Protein AF-A0A7D9JQM8-F1 (afdb_monomer)

Foldseek 3Di:
DDDPPPPPPDPFFDQPDWDQWDWDQAPVRDIDIDGAQWKFWFDPPPDPDTWIWHFHIKTWGDDDVPDIFIKTWGWTKDFDDDPNDGDADPQQRFTKIAIDDDPGTDIDGPNRGHDTWDWAADPVDRPDGRTTGIGDPPDCSSVDPRQDQDDDDQQWWFWFQDPPRDIWIWGFHDADPVQQKTKTFTWDDDPDPQFTATDPDIDIDHSVGTRATWDWDDDVPHTRIGTD

Nearest PDB structures (foldseek):
  4dow-assembly2_B  TM=7.011E-01  e=4.250E-02  Mus musculus
  4dow-assembly1_A  TM=6.833E-01  e=3.852E-02  Mus musculus
  7ubu-assembly1_A  TM=6.391E-01  e=3.852E-02  Zea mays
  4zn3-assembly1_A  TM=5.062E-01  e=1.839E-02  Methanocaldococcus jannaschii DSM 2661
  3p8b-assembly1_B  TM=4.866E-01  e=1.864E-01  Pyrococcus furiosus

Solvent-accessible surface area (backbone atoms only — not comparable to full-atom values): 13432 Å² total; per-residue (Å²): 137,82,82,78,80,81,77,75,84,67,85,76,62,60,78,69,46,76,52,80,60,51,75,47,68,30,83,84,72,46,82,42,79,46,41,65,73,41,32,27,35,32,43,78,84,53,96,83,54,76,41,36,37,36,27,66,46,33,39,37,37,40,74,56,94,88,38,75,46,54,31,32,30,25,50,42,42,39,76,35,69,55,96,90,38,77,38,56,38,90,88,78,67,42,59,28,25,24,76,53,86,62,100,59,73,57,73,39,58,50,86,34,47,42,47,75,39,46,79,42,60,37,84,94,36,69,91,72,49,75,37,27,37,75,49,49,87,89,43,73,80,74,72,56,83,79,82,74,83,62,80,80,53,78,66,38,30,34,33,31,59,47,79,94,79,38,80,42,42,26,37,28,74,39,71,40,76,92,79,42,33,32,34,27,34,34,46,43,77,47,99,50,87,72,30,27,38,78,52,91,59,69,49,80,41,50,44,90,37,45,74,42,55,31,48,71,42,83,49,98,91,34,26,38,70,43,82,110

Secondary structure (DSSP, 8-state):
-----------PPPEEEEESEEEEE-TTS-EEEEETT-EEEEE-SSTT-EEEEEEEEEEEEEEETTEEEEEEEEEEEEE-EETTEE-B-TTT-PBEEEE---SS---EEGGGEEEEEEEEE-GGGSSS-S-EEEE-TT-GGG-PPP-PPP-PPTT-EEEEE-GGG-EEEEEEEEEETTTTEEEEEEEEE-SSTTEEEEEEEEEEEEGGGEEEEEEEEEETTEEEEEE-

Structure (mmCIF, N/CA/C/O backbone):
data_AF-A0A7D9JQM8-F1
#
_entry.id   AF-A0A7D9JQM8-F1
#
loop_
_atom_site.group_PDB
_atom_site.id
_atom_site.type_symbol
_atom_site.label_atom_id
_atom_site.label_alt_id
_atom_site.label_comp_id
_atom_site.label_asym_id
_atom_site.label_entity_id
_atom_site.label_seq_id
_atom_site.pdbx_PDB_ins_code
_atom_site.Cartn_x
_atom_site.Cartn_y
_atom_site.Cartn_z
_atom_site.occupancy
_atom_site.B_iso_or_equiv
_atom_site.auth_seq_id
_atom_site.auth_comp_id
_atom_site.auth_asym_id
_atom_site.auth_atom_id
_atom_site.pdbx_PDB_model_num
ATOM 1 N N . MET A 1 1 ? 50.789 -23.394 -22.860 1.00 37.62 1 MET A N 1
ATOM 2 C CA . MET A 1 1 ? 50.001 -22.783 -23.949 1.00 37.62 1 MET A CA 1
ATOM 3 C C . MET A 1 1 ? 48.858 -22.031 -23.303 1.00 37.62 1 MET A C 1
ATOM 5 O O . MET A 1 1 ? 47.963 -22.663 -22.765 1.00 37.62 1 MET A O 1
ATOM 9 N N . VAL A 1 2 ? 48.971 -20.707 -23.240 1.00 37.06 2 VAL A N 1
ATOM 10 C CA . VAL A 1 2 ? 47.931 -19.819 -22.712 1.00 37.06 2 VAL A CA 1
ATOM 11 C C . VAL A 1 2 ? 47.042 -19.483 -23.902 1.00 37.06 2 VAL A C 1
ATOM 13 O O . VAL A 1 2 ? 47.523 -18.896 -24.865 1.00 37.06 2 VAL A O 1
ATOM 16 N N . SER A 1 3 ? 45.795 -19.949 -23.898 1.00 39.81 3 SER A N 1
ATOM 17 C CA . SER A 1 3 ? 44.822 -19.582 -24.9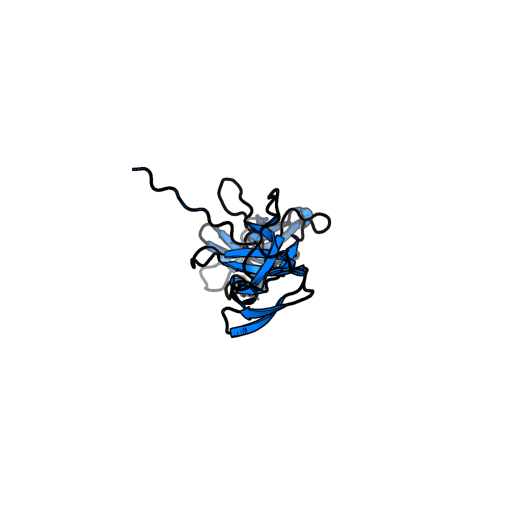23 1.00 39.81 3 SER A CA 1
ATOM 18 C C . SER A 1 3 ? 44.445 -18.118 -24.719 1.00 39.81 3 SER A C 1
ATOM 20 O O . SER A 1 3 ? 43.799 -17.780 -23.726 1.00 39.81 3 SER A O 1
ATOM 22 N N . GLU A 1 4 ? 44.882 -17.255 -25.630 1.00 40.84 4 GLU A N 1
ATOM 23 C CA . GLU A 1 4 ? 44.434 -15.869 -25.696 1.00 40.84 4 GLU A C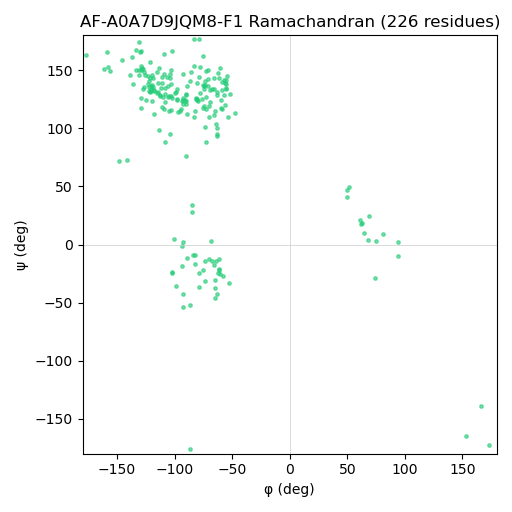A 1
ATOM 24 C C . GLU A 1 4 ? 42.912 -15.853 -25.887 1.00 40.84 4 GLU A C 1
ATOM 26 O O . GLU A 1 4 ? 42.385 -16.348 -26.884 1.00 40.84 4 GLU A O 1
ATOM 31 N N . LEU A 1 5 ? 42.194 -15.309 -24.902 1.00 41.47 5 LEU A N 1
ATOM 32 C CA . LEU A 1 5 ? 40.800 -14.916 -25.066 1.00 41.47 5 LEU A CA 1
ATOM 33 C C . LEU A 1 5 ? 40.775 -13.814 -26.127 1.00 41.47 5 LEU A C 1
ATOM 35 O O . LEU A 1 5 ? 41.095 -12.661 -25.840 1.00 41.47 5 LEU A O 1
ATOM 39 N N . GLN A 1 6 ? 40.424 -14.175 -27.361 1.00 37.72 6 GLN A N 1
ATOM 40 C CA . GLN A 1 6 ? 40.114 -13.207 -28.405 1.00 37.72 6 GLN A CA 1
ATOM 41 C C . GLN A 1 6 ? 38.882 -12.409 -27.966 1.00 37.72 6 GLN A C 1
ATOM 43 O O . GLN A 1 6 ? 37.742 -12.834 -28.142 1.00 37.72 6 GLN A O 1
ATOM 48 N N . CYS A 1 7 ? 39.116 -11.247 -27.358 1.00 42.84 7 CYS A N 1
ATOM 49 C CA . CYS A 1 7 ? 38.092 -10.238 -27.146 1.00 42.84 7 CYS A CA 1
ATOM 50 C C . CYS A 1 7 ? 37.805 -9.591 -28.505 1.00 42.84 7 CYS A C 1
ATOM 52 O O . CYS A 1 7 ? 38.448 -8.619 -28.900 1.00 42.84 7 CYS A O 1
ATOM 54 N N . THR A 1 8 ? 36.881 -10.170 -29.272 1.00 40.00 8 THR A N 1
ATOM 55 C CA . THR A 1 8 ? 36.288 -9.475 -30.414 1.00 40.00 8 THR A CA 1
ATOM 56 C C . THR A 1 8 ? 35.520 -8.279 -29.872 1.00 40.00 8 THR A C 1
ATOM 58 O O . THR A 1 8 ? 34.440 -8.444 -29.304 1.00 40.00 8 THR A O 1
ATOM 61 N N . VAL A 1 9 ? 36.094 -7.084 -30.025 1.00 48.88 9 VAL A N 1
ATOM 62 C CA . VAL A 1 9 ? 35.398 -5.813 -29.809 1.00 48.88 9 VAL A CA 1
ATOM 63 C C . VAL A 1 9 ? 34.275 -5.753 -30.838 1.00 48.88 9 VAL A C 1
ATOM 65 O O . VAL A 1 9 ? 34.482 -5.402 -31.995 1.00 48.88 9 VAL A O 1
ATOM 68 N N . GLN A 1 10 ? 33.096 -6.208 -30.432 1.00 51.91 10 GLN A N 1
ATOM 69 C CA . GLN A 1 10 ? 31.881 -6.060 -31.208 1.00 51.91 10 GLN A CA 1
ATOM 70 C C . GLN A 1 10 ? 31.449 -4.601 -31.046 1.00 51.91 10 GLN A C 1
ATOM 72 O O . GLN A 1 10 ? 31.356 -4.133 -29.911 1.00 51.91 10 GLN A O 1
ATOM 77 N N . GLU A 1 11 ? 31.256 -3.878 -32.155 1.00 51.19 11 GLU A N 1
ATOM 78 C CA . GLU A 1 11 ? 30.757 -2.499 -32.134 1.00 51.19 11 GLU A CA 1
ATOM 79 C C . GLU A 1 11 ? 29.530 -2.433 -31.219 1.00 51.19 11 GLU A C 1
ATOM 81 O O . GLU A 1 11 ? 28.505 -3.070 -31.478 1.00 51.19 11 GLU A O 1
ATOM 86 N N . VAL A 1 12 ? 29.675 -1.729 -30.097 1.00 53.44 12 VAL A N 1
ATOM 87 C CA . VAL A 1 12 ? 28.560 -1.442 -29.200 1.00 53.44 12 VAL A CA 1
ATOM 88 C C . VAL A 1 12 ? 27.724 -0.403 -29.941 1.00 53.44 12 VAL A C 1
ATOM 90 O O . VAL A 1 12 ? 28.253 0.673 -30.218 1.00 53.44 12 VAL A O 1
ATOM 93 N N . PRO A 1 13 ? 26.469 -0.701 -30.319 1.00 54.88 13 PRO A N 1
ATOM 94 C CA . PRO A 1 13 ? 25.635 0.293 -30.971 1.00 54.88 13 PRO A CA 1
ATOM 95 C C . PRO A 1 13 ? 25.480 1.492 -30.043 1.00 54.88 13 PRO A C 1
ATOM 97 O O . PRO A 1 13 ? 25.271 1.320 -28.837 1.00 54.88 13 PRO A O 1
ATOM 100 N N . ASP A 1 14 ? 25.529 2.691 -30.613 1.00 57.66 14 ASP A N 1
ATOM 101 C CA . ASP A 1 14 ? 25.122 3.893 -29.902 1.00 57.66 14 ASP A CA 1
ATOM 102 C C . ASP A 1 14 ? 23.696 3.710 -29.360 1.00 57.66 14 ASP A C 1
ATOM 104 O O . ASP A 1 14 ? 22.841 3.065 -29.980 1.00 57.66 14 ASP A O 1
ATOM 108 N N . ILE A 1 15 ? 23.430 4.283 -28.183 1.00 62.12 15 ILE A N 1
ATOM 109 C CA . ILE A 1 15 ? 22.061 4.438 -27.686 1.00 62.12 15 ILE A CA 1
ATOM 110 C C . ILE A 1 15 ? 21.273 5.152 -28.785 1.00 62.12 15 ILE A C 1
ATOM 112 O O . ILE A 1 15 ? 21.505 6.331 -29.045 1.00 62.12 15 ILE A O 1
ATOM 116 N N . LEU A 1 16 ? 20.351 4.437 -29.439 1.00 65.25 16 LEU A N 1
ATOM 117 C CA . LEU A 1 16 ? 19.666 4.966 -30.616 1.00 65.25 16 LEU A CA 1
ATOM 118 C C . LEU A 1 16 ? 18.812 6.173 -30.250 1.00 65.25 16 LEU A C 1
ATOM 120 O O . LEU A 1 16 ? 18.786 7.153 -30.988 1.00 65.25 16 LEU A O 1
ATOM 124 N N . HIS A 1 17 ? 18.047 6.055 -29.160 1.00 80.44 17 HIS A N 1
ATOM 125 C CA . HIS A 1 17 ? 17.183 7.108 -28.635 1.00 80.44 17 HIS A CA 1
ATOM 126 C C . HIS A 1 17 ? 16.490 6.681 -27.336 1.00 80.44 17 HIS A C 1
ATOM 128 O O . HIS A 1 17 ? 16.343 5.495 -27.025 1.00 80.44 17 HIS A O 1
ATOM 134 N N . THR A 1 18 ? 15.980 7.678 -26.614 1.00 85.88 18 THR A N 1
ATOM 135 C CA . THR A 1 18 ? 14.956 7.485 -25.587 1.00 85.88 18 THR A CA 1
ATOM 136 C C . THR A 1 18 ? 13.562 7.581 -26.209 1.00 85.88 18 THR A C 1
ATOM 138 O O . THR A 1 18 ? 13.287 8.457 -27.032 1.00 85.88 18 THR A O 1
ATOM 141 N N . VAL A 1 19 ? 12.659 6.675 -25.829 1.00 89.00 19 VAL A N 1
ATOM 142 C CA . VAL A 1 19 ? 11.255 6.692 -26.276 1.00 89.00 19 VAL A CA 1
ATOM 143 C C . VAL A 1 19 ? 10.338 7.230 -25.183 1.00 89.00 19 VAL A C 1
ATOM 145 O O . VAL A 1 19 ? 10.589 7.068 -23.991 1.00 89.00 19 VAL A O 1
ATOM 148 N N . ARG A 1 20 ? 9.230 7.865 -25.585 1.00 89.81 20 ARG A N 1
ATOM 149 C CA . ARG A 1 20 ? 8.234 8.414 -24.642 1.00 89.81 20 ARG A CA 1
ATOM 150 C C . ARG A 1 20 ? 7.389 7.335 -23.968 1.00 89.81 20 ARG A C 1
ATOM 152 O O . ARG A 1 20 ? 6.911 7.536 -22.854 1.00 89.81 20 ARG A O 1
ATOM 159 N N . SER A 1 21 ? 7.149 6.234 -24.671 1.00 92.88 21 SER A N 1
ATOM 160 C CA . SER A 1 21 ? 6.339 5.128 -24.176 1.00 92.88 21 SER A CA 1
ATOM 161 C C . SER A 1 21 ? 6.661 3.835 -24.903 1.00 92.88 21 SER A C 1
ATOM 163 O O . SER A 1 21 ? 6.994 3.868 -26.086 1.00 92.88 21 SER A O 1
ATOM 165 N N . ALA A 1 22 ? 6.454 2.716 -24.223 1.00 93.00 22 ALA A N 1
ATOM 166 C CA . ALA A 1 22 ? 6.488 1.378 -24.798 1.00 93.00 22 ALA A CA 1
ATOM 167 C C . ALA A 1 22 ? 5.220 0.608 -24.409 1.00 93.00 22 ALA A C 1
ATOM 169 O O . ALA A 1 22 ? 4.465 1.034 -23.534 1.00 93.00 22 ALA A O 1
ATOM 170 N N . VAL A 1 23 ? 4.976 -0.516 -25.072 1.00 92.88 23 VAL A N 1
ATOM 171 C CA . VAL A 1 23 ? 3.881 -1.430 -24.740 1.00 92.88 23 VAL A CA 1
ATOM 172 C C . VAL A 1 23 ? 4.488 -2.783 -24.413 1.00 92.88 23 VAL A C 1
ATOM 174 O O . VAL A 1 23 ? 5.339 -3.269 -25.156 1.00 92.88 23 VAL A O 1
ATOM 177 N N . VAL A 1 24 ? 4.053 -3.373 -23.305 1.00 91.75 24 VAL A N 1
ATOM 178 C CA . VAL A 1 24 ? 4.451 -4.717 -22.882 1.00 91.75 24 VAL A CA 1
ATOM 179 C C . VAL A 1 24 ? 3.224 -5.558 -22.586 1.00 91.75 24 VAL A C 1
ATOM 181 O O . VAL A 1 24 ? 2.181 -5.034 -22.196 1.00 91.75 24 VAL A O 1
ATOM 184 N N . ILE A 1 25 ? 3.361 -6.867 -22.766 1.00 90.38 25 ILE A N 1
ATOM 185 C CA . ILE A 1 25 ? 2.395 -7.839 -22.265 1.00 90.38 25 ILE A CA 1
ATOM 186 C C . ILE A 1 25 ? 2.911 -8.286 -20.905 1.00 90.38 25 ILE A C 1
ATOM 188 O O . ILE A 1 25 ? 4.058 -8.711 -20.781 1.00 90.38 25 ILE A O 1
ATOM 192 N N . ASN A 1 26 ? 2.081 -8.120 -19.886 1.00 87.75 26 ASN A N 1
ATOM 193 C CA . ASN A 1 26 ? 2.438 -8.429 -18.514 1.00 87.75 26 ASN A CA 1
ATOM 194 C C . ASN A 1 26 ? 2.359 -9.948 -18.251 1.00 87.75 26 ASN A C 1
ATOM 196 O O . ASN A 1 26 ? 1.918 -10.729 -19.097 1.00 87.75 26 ASN A O 1
ATOM 200 N N . GLN A 1 27 ? 2.733 -10.376 -17.047 1.00 85.25 27 GLN A N 1
ATOM 201 C CA . GLN A 1 27 ? 2.690 -11.795 -16.654 1.00 85.25 27 GLN A CA 1
ATOM 202 C C . GLN A 1 27 ? 1.282 -12.423 -16.622 1.00 85.25 27 GLN A C 1
ATOM 204 O O . GLN A 1 27 ? 1.155 -13.642 -16.545 1.00 85.25 27 GLN A O 1
ATOM 209 N N . PHE A 1 28 ? 0.230 -11.604 -16.666 1.00 86.25 28 PHE A N 1
ATOM 210 C CA . PHE A 1 28 ? -1.174 -12.015 -16.694 1.00 86.25 28 PHE A CA 1
ATOM 211 C C . PHE A 1 28 ? -1.780 -11.956 -18.110 1.00 86.25 28 PHE A C 1
ATOM 213 O O . PHE A 1 28 ? -2.972 -12.198 -18.275 1.00 86.25 28 PHE A O 1
ATOM 220 N N . GLY A 1 29 ? -0.980 -11.647 -19.139 1.00 87.25 29 GLY A N 1
ATOM 221 C CA . GLY A 1 29 ? -1.445 -11.517 -20.524 1.00 87.25 29 GLY A CA 1
ATOM 222 C C . GLY A 1 29 ? -2.105 -10.173 -20.854 1.00 87.25 29 GLY A C 1
ATOM 223 O O . GLY A 1 29 ? -2.660 -10.012 -21.939 1.00 87.25 29 GLY A O 1
ATOM 224 N N . GLU A 1 30 ? -2.044 -9.195 -19.952 1.00 88.62 30 GLU A N 1
ATOM 225 C CA . GLU A 1 30 ? -2.623 -7.867 -20.147 1.00 88.62 30 GLU A CA 1
ATOM 226 C C . GLU A 1 30 ? -1.644 -6.941 -20.872 1.00 88.62 30 GLU A C 1
ATOM 228 O O . GLU A 1 30 ? -0.442 -6.920 -20.594 1.00 88.62 30 GLU A O 1
ATOM 233 N N . ILE A 1 31 ? -2.174 -6.125 -21.781 1.00 92.12 31 ILE A N 1
ATOM 234 C CA . ILE A 1 31 ? -1.399 -5.120 -22.507 1.00 92.12 31 ILE A CA 1
ATOM 235 C C . ILE A 1 31 ? -1.265 -3.875 -21.627 1.00 92.12 31 ILE A C 1
ATOM 237 O O . ILE A 1 31 ? -2.251 -3.190 -21.354 1.00 92.12 31 ILE A O 1
ATOM 241 N N . ILE A 1 32 ? -0.038 -3.548 -21.221 1.00 92.31 32 ILE A N 1
ATOM 242 C CA . ILE A 1 32 ? 0.265 -2.377 -20.397 1.00 92.31 32 ILE A CA 1
ATOM 243 C C . ILE A 1 32 ? 1.117 -1.387 -21.185 1.00 92.31 32 ILE A C 1
ATOM 245 O O . ILE A 1 32 ? 2.150 -1.728 -21.763 1.00 92.31 32 ILE A O 1
ATOM 249 N N . LYS A 1 33 ? 0.701 -0.119 -21.160 1.00 94.50 33 LYS A N 1
ATOM 250 C CA . LYS A 1 33 ? 1.521 1.001 -21.620 1.00 94.50 33 LYS A CA 1
ATOM 251 C C . LYS A 1 33 ? 2.504 1.403 -20.517 1.00 94.50 33 LYS A C 1
ATOM 253 O O . LYS A 1 33 ? 2.083 1.714 -19.406 1.00 94.50 33 LYS A O 1
ATOM 258 N N . VAL A 1 34 ? 3.788 1.431 -20.854 1.00 95.38 34 VAL A N 1
ATOM 259 C CA . VAL A 1 34 ? 4.893 1.886 -20.003 1.00 95.38 34 VAL A CA 1
ATOM 260 C C . VAL A 1 34 ? 5.220 3.328 -20.368 1.00 95.38 34 VAL A C 1
ATOM 262 O O . VAL A 1 34 ? 5.487 3.627 -21.535 1.00 95.38 34 VAL A O 1
ATOM 265 N N . THR A 1 35 ? 5.203 4.223 -19.386 1.00 96.06 35 THR A N 1
ATOM 266 C CA . THR A 1 35 ? 5.583 5.635 -19.520 1.00 96.06 35 THR A CA 1
ATOM 267 C C . THR A 1 35 ? 6.506 6.078 -18.391 1.00 96.06 35 THR A C 1
ATOM 269 O O . THR A 1 35 ? 6.681 5.377 -17.397 1.00 96.06 35 THR A O 1
ATOM 272 N N . LYS A 1 36 ? 7.123 7.251 -18.549 1.00 94.00 36 LYS A N 1
ATOM 273 C CA . LYS A 1 36 ? 7.896 7.887 -17.479 1.00 94.00 36 LYS A CA 1
ATOM 274 C C . LYS A 1 36 ? 7.021 8.100 -16.230 1.00 94.00 36 LYS A C 1
ATOM 276 O O . LYS A 1 36 ? 5.867 8.497 -16.359 1.00 94.00 36 LYS A O 1
ATOM 281 N N . ASN A 1 37 ? 7.609 7.891 -15.055 1.00 93.38 37 ASN A N 1
ATOM 282 C CA . ASN A 1 37 ? 7.020 7.906 -13.711 1.00 93.38 37 ASN A CA 1
ATOM 283 C C . ASN A 1 37 ? 6.033 6.765 -13.419 1.00 93.38 37 ASN A C 1
ATOM 285 O O . ASN A 1 37 ? 5.438 6.727 -12.342 1.00 93.38 37 ASN A O 1
ATOM 289 N N . ASP A 1 38 ? 5.847 5.821 -14.343 1.00 95.31 38 ASP A N 1
ATOM 290 C CA . ASP A 1 38 ? 5.129 4.600 -14.005 1.00 95.31 38 ASP A CA 1
ATOM 291 C C . ASP A 1 38 ? 5.986 3.727 -13.091 1.00 95.31 38 ASP A C 1
ATOM 293 O O . ASP A 1 38 ? 7.198 3.604 -13.285 1.00 95.31 38 ASP A O 1
ATOM 297 N N . VAL A 1 39 ? 5.339 3.078 -12.125 1.00 94.88 39 VAL A N 1
ATOM 298 C CA . VAL A 1 39 ? 6.009 2.163 -11.205 1.00 94.88 39 VAL A CA 1
ATOM 299 C C . VAL A 1 39 ? 5.621 0.725 -11.511 1.00 94.88 39 VAL A C 1
ATOM 301 O O . VAL A 1 39 ? 4.446 0.400 -11.692 1.00 94.88 39 VAL A O 1
ATOM 304 N N . PHE A 1 40 ? 6.618 -0.150 -11.546 1.00 94.19 40 PHE A N 1
ATOM 305 C CA . PHE A 1 40 ? 6.449 -1.560 -11.852 1.00 94.19 40 PHE A CA 1
ATOM 306 C C . PHE A 1 40 ? 7.113 -2.451 -10.815 1.00 94.19 40 PHE A C 1
ATOM 308 O O . PHE A 1 40 ? 8.147 -2.117 -10.237 1.00 94.19 40 PHE A O 1
ATOM 315 N N . LYS A 1 41 ? 6.532 -3.636 -10.641 1.00 92.31 41 LYS A N 1
ATOM 316 C CA . LYS A 1 41 ? 7.256 -4.784 -10.102 1.00 92.31 41 LYS A CA 1
ATOM 317 C C . LYS A 1 41 ? 8.191 -5.337 -11.174 1.00 92.31 41 LYS A C 1
ATOM 319 O O . LYS A 1 41 ? 7.793 -5.450 -12.334 1.00 92.31 41 LYS A O 1
ATOM 324 N N . VAL A 1 42 ? 9.416 -5.668 -10.784 1.00 90.75 42 VAL A N 1
ATOM 325 C CA . VAL A 1 42 ? 10.469 -6.182 -11.668 1.00 90.75 42 VAL A CA 1
ATOM 326 C C . VAL A 1 42 ? 11.029 -7.469 -11.083 1.00 90.75 42 VAL A C 1
ATOM 328 O O . VAL A 1 42 ? 11.325 -7.515 -9.892 1.00 90.75 42 VAL A O 1
ATOM 331 N N . SER A 1 43 ? 11.198 -8.498 -11.909 1.00 86.38 43 SER A N 1
ATOM 332 C CA . SER A 1 43 ? 11.831 -9.762 -11.507 1.00 86.38 43 SER A CA 1
ATOM 333 C C . SER A 1 43 ? 13.203 -9.940 -12.138 1.00 86.38 43 SER A C 1
ATOM 335 O O . SER A 1 43 ? 13.388 -9.589 -13.301 1.00 86.38 43 SER A O 1
ATOM 337 N N . ASN A 1 44 ? 14.127 -10.583 -11.424 1.00 73.31 44 ASN A N 1
ATOM 338 C CA . ASN A 1 44 ? 15.465 -10.904 -11.936 1.00 73.31 44 ASN A CA 1
ATOM 339 C C . ASN A 1 44 ? 15.517 -12.216 -12.759 1.00 73.31 44 ASN A C 1
ATOM 341 O O . ASN A 1 44 ? 16.520 -12.920 -12.759 1.00 73.31 44 ASN A O 1
ATOM 345 N N . GLY A 1 45 ? 14.420 -12.612 -13.412 1.00 61.06 45 GLY A N 1
ATOM 346 C CA . GLY A 1 45 ? 14.326 -13.875 -14.162 1.00 61.06 45 GLY A CA 1
ATOM 347 C C . GLY A 1 45 ? 14.223 -15.144 -13.297 1.00 61.06 45 GLY A C 1
ATOM 348 O O . GLY A 1 45 ? 13.561 -16.095 -13.706 1.00 61.06 45 GLY A O 1
ATOM 349 N N . GLU A 1 46 ? 14.779 -15.148 -12.083 1.00 57.75 46 GLU A N 1
ATOM 350 C CA . GLU A 1 46 ? 14.547 -16.175 -11.060 1.00 57.75 46 GLU A CA 1
ATOM 351 C C . GLU A 1 46 ? 13.351 -15.782 -10.173 1.00 57.75 46 GLU A C 1
ATOM 353 O O . GLU A 1 46 ? 13.246 -14.655 -9.691 1.00 57.75 46 GLU A O 1
ATOM 358 N N . GLN A 1 47 ? 12.400 -16.705 -10.002 1.00 55.31 47 GLN A N 1
ATOM 359 C CA . GLN A 1 47 ? 11.018 -16.427 -9.576 1.00 55.31 47 GLN A CA 1
ATOM 360 C C . GLN A 1 47 ? 10.829 -15.940 -8.124 1.00 55.31 47 GLN A C 1
ATOM 362 O O . GLN A 1 47 ? 9.689 -15.762 -7.698 1.00 55.31 47 GLN A O 1
ATOM 367 N N . THR A 1 48 ? 11.887 -15.733 -7.341 1.00 60.06 48 THR A N 1
ATOM 368 C CA . THR A 1 48 ? 11.756 -15.49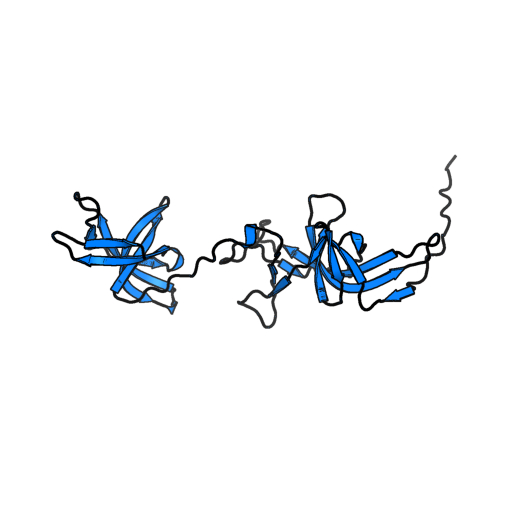7 -5.893 1.00 60.06 48 THR A CA 1
ATOM 369 C C . THR A 1 48 ? 11.904 -14.043 -5.462 1.00 60.06 48 THR A C 1
ATOM 371 O O . THR A 1 48 ? 11.366 -13.682 -4.417 1.00 60.06 48 THR A O 1
ATOM 374 N N . GLU A 1 49 ? 12.584 -13.192 -6.235 1.00 70.25 49 GLU A N 1
ATOM 375 C CA . GLU A 1 49 ? 12.864 -11.810 -5.824 1.00 70.25 49 GLU A CA 1
ATOM 376 C C . GLU A 1 49 ? 12.215 -10.782 -6.757 1.00 70.25 49 GLU A C 1
ATOM 378 O O . GLU A 1 49 ? 12.593 -10.618 -7.920 1.00 70.25 49 GLU A O 1
ATOM 383 N N . GLU A 1 50 ? 11.224 -10.071 -6.212 1.00 80.81 50 GLU A N 1
ATOM 384 C CA . GLU A 1 50 ? 10.552 -8.956 -6.873 1.00 80.81 50 GLU A CA 1
ATOM 385 C C . GLU A 1 50 ? 11.011 -7.615 -6.291 1.00 80.81 50 GLU A C 1
ATOM 387 O O . GLU A 1 50 ? 10.874 -7.346 -5.094 1.00 80.81 50 GLU A O 1
ATOM 392 N N . TRP A 1 51 ? 11.425 -6.720 -7.176 1.00 87.25 51 TRP A N 1
ATOM 393 C CA . TRP A 1 51 ? 11.842 -5.358 -6.867 1.00 87.25 51 TRP A CA 1
ATOM 394 C C . TRP A 1 51 ? 10.799 -4.364 -7.369 1.00 87.25 51 TRP A C 1
ATOM 396 O O . TRP A 1 51 ? 9.935 -4.714 -8.172 1.00 87.25 51 TRP A O 1
ATOM 406 N N . ILE A 1 52 ? 10.849 -3.124 -6.891 1.00 92.25 52 ILE A N 1
ATOM 407 C CA . ILE A 1 52 ? 9.973 -2.047 -7.364 1.00 92.25 52 ILE A CA 1
ATOM 408 C C . ILE A 1 52 ? 10.839 -1.022 -8.088 1.00 92.25 52 ILE A C 1
ATOM 410 O O . ILE A 1 52 ? 11.822 -0.561 -7.514 1.00 92.25 52 ILE A O 1
ATOM 414 N N . LEU A 1 53 ? 10.462 -0.668 -9.314 1.00 93.19 53 LEU A N 1
ATOM 415 C CA . LEU A 1 53 ? 11.162 0.285 -10.172 1.00 93.19 53 LEU A CA 1
ATOM 416 C C . LEU A 1 53 ? 10.204 1.391 -10.615 1.00 93.19 53 LEU A C 1
ATOM 418 O O . LEU A 1 53 ? 9.174 1.103 -11.223 1.00 93.19 53 LEU A O 1
ATOM 422 N N . GLU A 1 54 ? 10.560 2.644 -10.353 1.00 93.94 54 GLU A N 1
ATOM 423 C CA . GLU A 1 54 ? 9.950 3.819 -10.978 1.00 93.94 54 GLU A CA 1
ATOM 424 C C . GLU A 1 54 ? 10.717 4.171 -12.252 1.00 93.94 54 GLU A C 1
ATOM 426 O O . GLU A 1 54 ? 11.920 4.430 -12.215 1.00 93.94 54 GLU A O 1
ATOM 431 N N . VAL A 1 55 ? 10.022 4.173 -13.388 1.00 94.19 55 VAL A N 1
ATOM 432 C CA . VAL A 1 55 ? 10.620 4.383 -14.710 1.00 94.19 55 VAL A CA 1
ATOM 433 C C . VAL A 1 55 ? 10.965 5.859 -14.906 1.00 94.19 55 VAL A C 1
ATOM 435 O O . VAL A 1 55 ? 10.078 6.702 -14.992 1.00 94.19 55 VAL A O 1
ATOM 438 N N . HIS A 1 56 ? 12.242 6.192 -15.078 1.00 92.88 56 HIS A N 1
ATOM 439 C CA . HIS A 1 56 ? 12.671 7.544 -15.445 1.00 92.88 56 HIS A CA 1
ATOM 440 C C . HIS A 1 56 ? 12.800 7.714 -16.957 1.00 92.88 56 HIS A C 1
ATOM 442 O O . HIS A 1 56 ? 12.382 8.742 -17.505 1.00 92.88 56 HIS A O 1
ATOM 448 N N . CYS A 1 57 ? 13.367 6.716 -17.637 1.00 91.94 57 CYS A N 1
ATOM 449 C CA . CYS A 1 57 ? 13.482 6.715 -19.087 1.00 91.94 57 CYS A CA 1
ATOM 450 C C . CYS A 1 57 ? 13.363 5.309 -19.686 1.00 91.94 57 CYS A C 1
ATOM 452 O O . CYS A 1 57 ? 13.535 4.293 -19.015 1.00 91.94 57 CYS A O 1
ATOM 454 N N . ILE A 1 58 ? 13.021 5.271 -20.973 1.00 93.56 58 ILE A N 1
ATOM 455 C CA . ILE A 1 58 ? 12.918 4.048 -21.764 1.00 93.56 58 ILE A CA 1
ATOM 456 C C . ILE A 1 58 ? 13.925 4.183 -22.899 1.00 93.56 58 ILE A C 1
ATOM 458 O O . ILE A 1 58 ? 13.882 5.160 -23.649 1.00 93.56 58 ILE A O 1
ATOM 462 N N . ILE A 1 59 ? 14.830 3.220 -23.009 1.00 92.31 59 ILE A N 1
ATOM 463 C CA . ILE A 1 59 ? 15.992 3.250 -23.893 1.00 92.31 59 ILE A CA 1
ATOM 464 C C . ILE A 1 59 ? 15.801 2.187 -24.97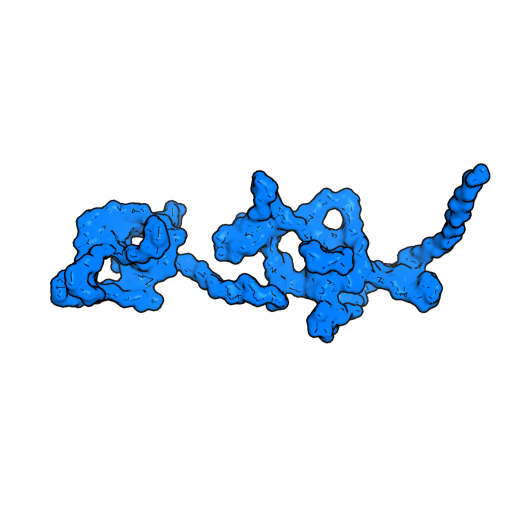1 1.00 92.31 59 ILE A C 1
ATOM 466 O O . ILE A 1 59 ? 15.542 1.026 -24.651 1.00 92.31 59 ILE A O 1
ATOM 470 N N . LEU A 1 60 ? 15.952 2.568 -26.240 1.00 90.44 60 LEU A N 1
ATOM 471 C CA . LEU A 1 60 ? 16.020 1.617 -27.347 1.00 90.44 60 LEU A CA 1
ATOM 472 C C . LEU A 1 60 ? 17.472 1.465 -27.810 1.00 90.44 60 LEU A C 1
ATOM 474 O O . LEU A 1 60 ? 18.139 2.451 -28.118 1.00 90.44 60 LEU A O 1
ATOM 478 N N . VAL A 1 61 ? 17.947 0.224 -27.887 1.00 88.88 61 VAL A N 1
ATOM 479 C CA . VAL A 1 61 ? 19.308 -0.130 -28.309 1.00 88.88 61 VAL A CA 1
ATOM 480 C C . VAL A 1 61 ? 19.241 -1.028 -29.538 1.00 88.88 61 VAL A C 1
ATOM 482 O O . VAL A 1 61 ? 18.468 -1.987 -29.572 1.00 88.88 61 VAL A O 1
ATOM 485 N N . GLY A 1 62 ? 20.057 -0.742 -30.552 1.00 84.31 62 GLY A N 1
ATOM 486 C CA . GLY A 1 62 ? 20.150 -1.577 -31.743 1.00 84.31 62 GLY A CA 1
ATOM 487 C C . GLY A 1 62 ? 20.575 -0.826 -33.008 1.00 84.31 62 GLY A C 1
ATOM 488 O O . GLY A 1 62 ? 21.041 0.304 -32.926 1.00 84.31 62 GLY A O 1
ATOM 489 N N . PRO A 1 63 ? 20.381 -1.445 -34.181 1.00 81.44 63 PRO A N 1
ATOM 490 C CA . PRO A 1 63 ? 20.108 -2.871 -34.325 1.00 81.44 63 PRO A CA 1
ATOM 491 C C . PRO A 1 63 ? 21.338 -3.710 -33.923 1.00 81.44 63 PRO A C 1
ATOM 493 O O . PRO A 1 63 ? 22.448 -3.448 -34.371 1.00 81.44 63 PRO A O 1
ATOM 496 N N . ILE A 1 64 ? 21.146 -4.763 -33.123 1.00 80.50 64 ILE A N 1
ATOM 497 C CA . ILE A 1 64 ? 22.154 -5.810 -32.874 1.00 80.50 64 ILE A CA 1
ATOM 498 C C . ILE A 1 64 ? 21.629 -7.078 -33.535 1.00 80.50 64 ILE A C 1
ATOM 500 O O . ILE A 1 64 ? 20.553 -7.553 -33.181 1.00 80.50 64 ILE A O 1
ATOM 504 N N . ARG A 1 65 ? 22.353 -7.622 -34.522 1.00 83.19 65 ARG A N 1
ATOM 505 C CA . ARG A 1 65 ? 21.909 -8.803 -35.299 1.00 83.19 65 ARG A CA 1
ATOM 506 C C . ARG A 1 65 ? 20.473 -8.646 -35.836 1.00 83.19 65 ARG A C 1
ATOM 508 O O . ARG A 1 65 ? 19.645 -9.541 -35.699 1.00 83.19 65 ARG A O 1
ATOM 515 N N . CYS A 1 66 ? 20.180 -7.482 -36.420 1.00 80.94 66 CYS A N 1
ATOM 516 C CA . CYS A 1 66 ? 18.859 -7.115 -36.953 1.00 80.94 66 CYS A CA 1
ATOM 517 C C . CYS A 1 66 ? 17.719 -7.059 -35.914 1.00 80.94 66 CYS A C 1
ATOM 519 O O . CYS A 1 66 ? 16.553 -7.066 -36.295 1.00 80.94 66 CYS A O 1
ATOM 521 N N . SER A 1 67 ? 18.039 -6.987 -34.619 1.00 83.12 67 SER A N 1
ATOM 522 C CA . SER A 1 67 ? 17.060 -6.895 -33.530 1.00 83.12 67 SER A CA 1
ATOM 523 C C . SER A 1 67 ? 17.240 -5.605 -32.729 1.00 83.12 67 SER A C 1
ATOM 525 O O . SER A 1 67 ? 18.363 -5.131 -32.546 1.00 83.12 67 SER A O 1
ATOM 527 N N . PHE A 1 68 ? 16.132 -5.045 -32.240 1.00 85.62 68 PHE A N 1
ATOM 528 C CA . PHE A 1 68 ? 16.127 -3.927 -31.296 1.00 85.62 68 PHE A CA 1
ATOM 529 C C . PHE A 1 68 ? 15.791 -4.437 -29.899 1.00 85.62 68 PHE A C 1
ATOM 531 O O . PHE A 1 68 ? 14.952 -5.323 -29.738 1.00 85.62 68 PHE A O 1
ATOM 538 N N . TYR A 1 69 ? 16.431 -3.850 -28.897 1.00 89.50 69 TYR A N 1
ATOM 539 C CA . TYR A 1 69 ? 16.275 -4.210 -27.498 1.00 89.50 69 TYR A CA 1
ATOM 540 C C . TYR A 1 69 ? 15.815 -2.988 -26.720 1.00 89.50 69 TYR A C 1
ATOM 542 O O . TYR A 1 69 ? 16.378 -1.902 -26.861 1.00 89.50 69 TYR A O 1
ATOM 550 N N . THR A 1 70 ? 14.789 -3.172 -25.897 1.00 91.56 70 THR A N 1
ATOM 551 C CA . THR A 1 70 ? 14.214 -2.095 -25.095 1.00 91.56 70 THR A CA 1
ATOM 552 C C . THR A 1 70 ? 14.569 -2.304 -23.636 1.00 91.56 70 THR A C 1
ATOM 554 O O . THR A 1 70 ? 14.327 -3.373 -23.069 1.00 91.56 70 THR A O 1
ATOM 557 N N . PHE A 1 71 ? 15.094 -1.253 -23.024 1.00 92.88 71 PHE A N 1
ATOM 558 C CA . PHE A 1 71 ? 15.443 -1.202 -21.618 1.00 92.88 71 PHE A CA 1
ATOM 559 C C . PHE A 1 71 ? 14.682 -0.076 -20.930 1.00 92.88 71 PHE A C 1
ATOM 561 O O . PHE A 1 71 ? 14.240 0.884 -21.563 1.00 92.88 71 PHE A O 1
ATOM 568 N N . VAL A 1 72 ? 14.534 -0.196 -19.623 1.00 93.12 72 VAL A N 1
ATOM 569 C CA . VAL A 1 72 ? 14.020 0.850 -18.748 1.00 93.12 72 VAL A CA 1
ATOM 570 C C . VAL A 1 72 ? 15.086 1.191 -17.736 1.00 93.12 72 VAL A C 1
A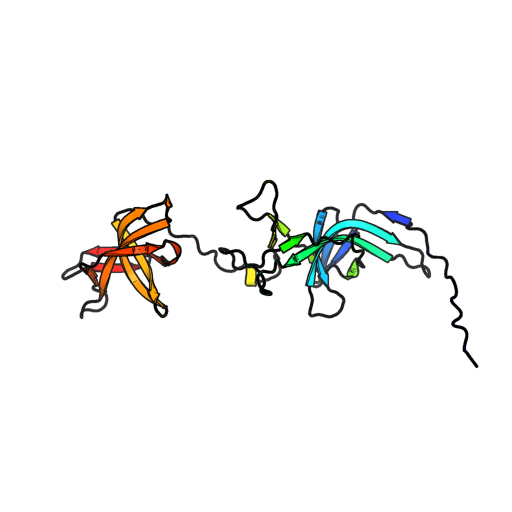TOM 572 O O . VAL A 1 72 ? 15.752 0.307 -17.207 1.00 93.12 72 VAL A O 1
ATOM 575 N N . ASP A 1 73 ? 15.245 2.475 -17.492 1.00 91.19 73 ASP A N 1
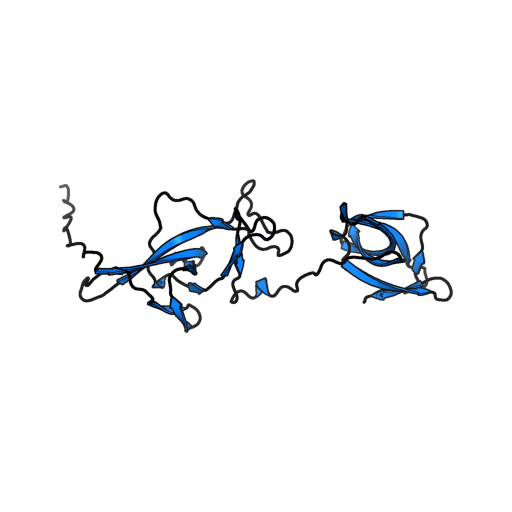ATOM 576 C CA . ASP A 1 73 ? 16.152 2.994 -16.489 1.00 91.19 73 ASP A CA 1
ATOM 577 C C . ASP A 1 73 ? 15.359 3.825 -15.492 1.00 91.19 73 ASP A C 1
ATOM 579 O O . ASP A 1 73 ? 14.375 4.491 -15.850 1.00 91.19 73 ASP A O 1
ATOM 583 N N . GLY A 1 74 ? 15.749 3.748 -14.229 1.00 91.44 74 GLY A N 1
ATOM 584 C CA . GLY A 1 74 ? 14.941 4.310 -13.171 1.00 91.44 74 GLY A CA 1
ATOM 585 C C . GLY A 1 74 ? 15.426 4.011 -11.768 1.00 91.44 74 GLY A C 1
ATOM 586 O O . GLY A 1 74 ? 16.495 3.443 -11.532 1.00 91.44 74 GLY A O 1
ATOM 587 N N . ARG A 1 75 ? 14.578 4.408 -10.822 1.00 90.12 75 ARG A N 1
ATOM 588 C CA . ARG A 1 75 ? 14.856 4.342 -9.394 1.00 90.12 75 ARG A CA 1
ATOM 589 C C . ARG A 1 75 ? 14.210 3.123 -8.762 1.00 90.12 75 ARG A C 1
ATOM 591 O O . ARG A 1 75 ? 13.009 2.898 -8.897 1.00 90.12 75 ARG A O 1
ATOM 598 N N . TYR A 1 76 ? 15.000 2.396 -7.983 1.00 90.06 76 TYR A N 1
ATOM 599 C CA . TYR A 1 76 ? 14.510 1.274 -7.199 1.00 90.06 76 TYR A CA 1
ATOM 600 C C . TYR A 1 76 ? 13.958 1.697 -5.848 1.00 90.06 76 TYR A C 1
ATOM 602 O O . TYR A 1 76 ? 14.467 2.615 -5.207 1.00 90.06 76 TYR A O 1
ATOM 610 N N . PHE A 1 77 ? 12.971 0.946 -5.378 1.00 90.25 77 PHE A N 1
ATOM 611 C CA . PHE A 1 77 ? 12.505 0.991 -4.004 1.00 90.25 77 PHE A CA 1
ATOM 612 C C . PHE A 1 77 ? 12.772 -0.350 -3.331 1.00 90.25 77 PHE A C 1
ATOM 614 O O . PHE A 1 77 ? 12.408 -1.408 -3.851 1.00 90.25 77 PHE A O 1
ATOM 621 N N . ILE A 1 78 ? 13.388 -0.291 -2.154 1.00 88.38 78 ILE A N 1
ATOM 622 C CA . ILE A 1 78 ? 13.704 -1.459 -1.328 1.00 88.38 78 ILE A CA 1
ATOM 623 C C . ILE A 1 78 ? 12.894 -1.429 -0.032 1.00 88.38 78 ILE A C 1
ATOM 625 O O . ILE A 1 78 ? 12.543 -0.340 0.434 1.00 88.38 78 ILE A O 1
ATOM 629 N N . PRO A 1 79 ? 12.582 -2.590 0.572 1.00 89.81 79 PRO A N 1
ATOM 630 C CA . PRO A 1 79 ? 11.980 -2.620 1.896 1.00 89.81 79 PRO A CA 1
ATOM 631 C C . PRO A 1 79 ? 12.860 -1.880 2.909 1.00 89.81 79 PRO A C 1
ATOM 633 O O . PRO A 1 79 ? 14.083 -2.015 2.902 1.00 89.81 79 PRO A O 1
ATOM 636 N N . ALA A 1 80 ? 12.240 -1.106 3.791 1.00 88.12 80 ALA A N 1
ATOM 637 C CA . ALA A 1 80 ? 12.923 -0.504 4.923 1.00 88.12 80 ALA A CA 1
ATOM 638 C C . ALA A 1 80 ? 13.224 -1.584 5.970 1.00 88.12 80 ALA A C 1
ATOM 640 O O . ALA A 1 80 ? 12.361 -2.407 6.286 1.00 88.12 80 ALA A O 1
ATOM 641 N N . PHE A 1 81 ? 14.430 -1.558 6.539 1.00 87.69 81 PHE A N 1
ATOM 642 C CA . PHE A 1 81 ? 14.857 -2.512 7.560 1.00 87.69 81 PHE A CA 1
ATOM 643 C C . PHE A 1 81 ? 15.191 -1.810 8.876 1.00 87.69 81 PHE A C 1
ATOM 645 O O . PHE A 1 81 ? 15.915 -0.818 8.901 1.00 87.69 81 PHE A O 1
ATOM 652 N N . HIS A 1 82 ? 14.719 -2.374 9.985 1.00 86.19 82 HIS A N 1
ATOM 653 C CA . HIS A 1 82 ? 15.122 -2.004 11.338 1.00 86.19 82 HIS A CA 1
ATOM 654 C C . HIS A 1 82 ? 15.519 -3.277 12.086 1.00 86.19 82 HIS A C 1
ATOM 656 O O . HIS A 1 82 ? 14.768 -4.248 12.097 1.00 86.19 82 HIS A O 1
ATOM 662 N N . ASN A 1 83 ? 16.725 -3.320 12.659 1.00 87.19 83 ASN A N 1
ATOM 663 C CA . ASN A 1 83 ? 17.273 -4.518 13.317 1.00 87.19 83 ASN A CA 1
ATOM 664 C C . ASN A 1 83 ? 17.182 -5.799 12.458 1.00 87.19 83 ASN A C 1
ATOM 666 O O . ASN A 1 83 ? 16.868 -6.874 12.964 1.00 87.19 83 ASN A O 1
ATOM 670 N N . ARG A 1 84 ? 17.462 -5.682 11.149 1.00 84.50 84 ARG A N 1
ATOM 671 C CA . ARG A 1 84 ? 17.375 -6.764 10.139 1.00 84.50 84 ARG A CA 1
ATOM 672 C C . ARG A 1 84 ? 15.968 -7.323 9.889 1.00 84.50 84 ARG A C 1
ATOM 674 O O . ARG A 1 84 ? 15.833 -8.314 9.181 1.00 84.50 84 ARG A O 1
ATOM 681 N N . GLN A 1 85 ? 14.928 -6.692 10.420 1.00 87.62 85 GLN A N 1
ATOM 682 C CA . GLN A 1 85 ? 13.540 -7.029 10.119 1.00 87.62 85 GLN A CA 1
ATOM 683 C C . GLN A 1 85 ? 12.924 -5.963 9.219 1.00 87.62 85 GLN A C 1
ATOM 685 O O . GLN A 1 85 ? 13.237 -4.778 9.345 1.00 87.62 85 GLN A O 1
ATOM 690 N N . VAL A 1 86 ? 12.055 -6.393 8.303 1.00 87.81 86 VAL A N 1
ATOM 691 C CA . VAL A 1 86 ? 11.287 -5.480 7.451 1.00 87.81 86 VAL A CA 1
ATOM 692 C C . VAL A 1 86 ? 10.376 -4.634 8.335 1.00 87.81 86 VAL A C 1
ATOM 694 O O . VAL A 1 86 ? 9.671 -5.157 9.198 1.00 87.81 86 VAL A O 1
ATOM 697 N N . VAL A 1 87 ? 10.390 -3.323 8.119 1.00 88.50 87 VAL A N 1
ATOM 698 C CA . VAL A 1 87 ? 9.503 -2.388 8.805 1.00 88.50 87 VAL A CA 1
ATOM 699 C C . VAL A 1 87 ? 8.154 -2.395 8.101 1.00 88.50 87 VAL A C 1
ATOM 701 O O . VAL A 1 87 ? 8.067 -2.154 6.898 1.00 88.50 87 VAL A O 1
ATOM 704 N N . TYR A 1 88 ? 7.094 -2.637 8.862 1.00 86.25 88 TYR A N 1
ATOM 705 C CA . TYR A 1 88 ? 5.724 -2.624 8.363 1.00 86.25 88 TYR A CA 1
ATOM 706 C C . TYR A 1 88 ? 5.006 -1.345 8.793 1.00 86.25 88 TYR A C 1
ATOM 708 O O . TYR A 1 88 ? 5.245 -0.801 9.874 1.00 86.25 88 TYR A O 1
ATOM 716 N N . HIS A 1 89 ? 4.114 -0.856 7.939 1.00 83.06 89 HIS A N 1
ATOM 717 C CA . HIS A 1 89 ? 3.197 0.219 8.278 1.00 83.06 89 HIS A CA 1
ATOM 718 C C . HIS A 1 89 ? 2.165 -0.278 9.294 1.00 83.06 89 HIS A C 1
ATOM 720 O O . HIS A 1 89 ? 1.586 -1.354 9.133 1.00 83.06 89 HIS A O 1
ATOM 726 N N . GLN A 1 90 ? 1.938 0.508 10.347 1.00 74.06 90 GLN A N 1
ATOM 727 C CA . GLN A 1 90 ? 1.214 0.050 11.535 1.00 74.06 90 GLN A CA 1
ATOM 728 C C . GLN A 1 90 ? -0.253 -0.296 11.258 1.00 74.06 90 GLN A C 1
ATOM 730 O O . GLN A 1 90 ? -0.804 -1.150 11.944 1.00 74.06 90 GLN A O 1
ATOM 735 N N . TRP A 1 91 ? -0.893 0.364 10.287 1.00 70.56 91 TRP A N 1
ATOM 736 C CA . TRP A 1 91 ? -2.341 0.222 10.072 1.00 70.56 91 TRP A CA 1
ATOM 737 C C . TRP A 1 91 ? -2.674 -0.756 8.949 1.00 70.56 91 TRP A C 1
ATOM 739 O O . TRP A 1 91 ? -3.658 -1.481 9.023 1.00 70.56 91 TRP A O 1
ATOM 749 N N . THR A 1 92 ? -1.849 -0.790 7.904 1.00 75.44 92 THR A N 1
ATOM 750 C CA . THR A 1 92 ? -2.075 -1.653 6.733 1.00 75.44 92 THR A CA 1
ATOM 751 C C . THR A 1 92 ? -1.352 -2.992 6.858 1.00 75.44 92 THR A C 1
ATOM 753 O O . THR A 1 92 ? -1.668 -3.927 6.128 1.00 75.44 92 THR A O 1
ATOM 756 N N . GLY A 1 93 ? -0.353 -3.095 7.745 1.00 77.81 93 GLY A N 1
ATOM 757 C CA . GLY A 1 93 ? 0.509 -4.273 7.845 1.00 77.81 93 GLY A CA 1
ATOM 758 C C . GLY A 1 93 ? 1.322 -4.531 6.573 1.00 77.81 93 GLY A C 1
ATOM 759 O O . GLY A 1 93 ? 1.784 -5.648 6.359 1.00 77.81 93 GLY A O 1
ATOM 760 N N . THR A 1 94 ? 1.477 -3.526 5.706 1.00 82.88 94 THR A N 1
ATOM 761 C CA . THR A 1 94 ? 2.256 -3.619 4.465 1.00 82.88 94 THR A CA 1
ATOM 762 C C . THR A 1 94 ? 3.695 -3.164 4.704 1.00 82.88 94 THR A C 1
ATOM 764 O O . THR A 1 94 ? 3.901 -2.247 5.502 1.00 82.88 94 THR A O 1
ATOM 767 N N . PRO A 1 95 ? 4.700 -3.742 4.023 1.00 87.50 95 PRO A N 1
ATOM 768 C CA . PRO A 1 95 ? 6.076 -3.261 4.109 1.00 87.50 95 PRO A CA 1
ATOM 769 C C . PRO A 1 95 ? 6.187 -1.775 3.753 1.00 87.50 95 PRO A C 1
ATOM 771 O O . PRO A 1 95 ? 5.565 -1.316 2.791 1.00 87.50 95 PRO A O 1
ATOM 774 N N . LYS A 1 96 ? 6.999 -1.038 4.513 1.00 90.25 96 LYS A N 1
ATOM 775 C CA . LYS A 1 96 ? 7.463 0.294 4.125 1.00 90.25 96 LYS A CA 1
ATOM 776 C C . LYS A 1 96 ? 8.620 0.142 3.150 1.00 90.25 96 LYS A C 1
ATOM 778 O O . LYS A 1 96 ? 9.500 -0.692 3.356 1.00 90.25 96 LYS A O 1
ATOM 783 N N . PHE A 1 97 ? 8.639 0.968 2.119 1.00 90.75 97 PHE A N 1
ATOM 784 C CA . PHE A 1 97 ? 9.698 1.019 1.125 1.00 90.75 97 PHE A CA 1
ATOM 785 C C . PHE A 1 97 ? 10.413 2.359 1.183 1.00 90.75 97 PHE A C 1
ATOM 787 O O . PHE A 1 97 ? 9.803 3.381 1.478 1.00 90.75 97 PHE A O 1
ATOM 794 N N . MET A 1 98 ? 11.697 2.361 0.869 1.00 90.38 98 MET A N 1
ATOM 795 C CA . MET A 1 98 ? 12.505 3.567 0.747 1.00 90.38 98 MET A CA 1
ATOM 796 C C . MET A 1 98 ? 13.195 3.586 -0.620 1.00 90.38 98 MET A C 1
ATOM 798 O O . MET A 1 98 ? 13.518 2.514 -1.148 1.00 90.38 98 MET A O 1
ATOM 802 N N . PRO A 1 99 ? 13.427 4.777 -1.200 1.00 88.25 99 PRO A N 1
ATOM 803 C CA . PRO A 1 99 ? 14.278 4.919 -2.369 1.00 88.25 99 PRO A CA 1
ATOM 804 C C . PRO A 1 99 ? 15.630 4.260 -2.117 1.00 88.25 99 PRO A C 1
ATOM 806 O O . PRO A 1 99 ? 16.279 4.511 -1.098 1.00 88.25 99 PRO A O 1
ATOM 809 N N . HIS A 1 100 ? 16.059 3.411 -3.038 1.00 84.69 100 HIS A N 1
ATOM 810 C CA . HIS A 1 100 ? 17.381 2.830 -2.969 1.00 84.69 100 HIS A CA 1
ATOM 811 C C . HIS A 1 100 ? 18.408 3.840 -3.489 1.00 84.69 100 HIS A C 1
ATOM 813 O O . HIS A 1 100 ? 18.291 4.339 -4.607 1.00 84.69 100 HIS A O 1
ATOM 819 N N . LEU A 1 101 ? 19.397 4.168 -2.657 1.00 75.06 101 LEU A N 1
ATOM 820 C CA . LEU A 1 101 ? 20.446 5.136 -2.968 1.00 75.06 101 LEU A CA 1
ATOM 821 C C . LEU A 1 101 ? 21.634 4.417 -3.631 1.00 75.06 101 LEU A C 1
ATOM 823 O O . LEU A 1 101 ? 22.642 4.164 -2.978 1.00 75.06 101 LEU A O 1
ATOM 827 N N . TYR A 1 102 ? 21.514 4.047 -4.908 1.00 66.75 102 TYR A N 1
ATOM 828 C CA . TYR A 1 102 ? 22.693 3.719 -5.720 1.00 66.75 102 TYR A CA 1
ATOM 829 C C . TYR A 1 102 ? 23.318 4.999 -6.294 1.00 66.75 102 TYR A C 1
ATOM 831 O O . TYR A 1 102 ? 22.622 5.979 -6.544 1.00 66.75 102 TYR A O 1
ATOM 839 N N . GLU A 1 103 ? 24.627 4.972 -6.569 1.00 55.00 103 GLU A N 1
ATOM 840 C CA . GLU A 1 103 ? 25.316 6.031 -7.332 1.00 55.00 103 GLU A CA 1
ATOM 841 C C . GLU A 1 103 ? 24.928 6.053 -8.825 1.00 55.00 103 GLU A C 1
ATOM 843 O O . GLU A 1 103 ? 25.247 7.010 -9.529 1.00 55.00 103 GLU A O 1
ATOM 848 N N . ARG A 1 104 ? 24.247 5.013 -9.332 1.00 56.53 104 ARG A N 1
ATOM 849 C CA . ARG A 1 104 ? 23.747 4.935 -10.712 1.00 56.53 104 ARG A CA 1
ATOM 850 C C . ARG A 1 104 ? 22.321 4.392 -10.749 1.00 56.53 104 ARG A C 1
ATOM 852 O O . ARG A 1 104 ? 22.018 3.420 -10.055 1.00 56.53 104 ARG A O 1
ATOM 859 N N . ASP A 1 105 ? 21.483 4.998 -11.590 1.00 63.06 105 ASP A N 1
ATOM 860 C CA . ASP A 1 105 ? 20.196 4.419 -11.984 1.00 63.06 105 ASP A CA 1
ATOM 861 C C . ASP A 1 105 ? 20.438 3.011 -12.570 1.00 63.06 105 ASP A C 1
ATOM 863 O O . ASP A 1 105 ? 21.485 2.751 -13.181 1.00 63.06 105 ASP A O 1
ATOM 867 N N . SER A 1 106 ? 19.543 2.058 -12.280 1.00 75.00 106 SER A N 1
ATOM 868 C CA . SER A 1 106 ? 19.740 0.668 -12.713 1.00 75.00 106 SER A CA 1
ATOM 869 C C . SER A 1 106 ? 18.868 0.334 -13.918 1.00 75.00 106 SER A C 1
ATOM 871 O O . SER A 1 106 ? 17.640 0.292 -13.850 1.00 75.00 106 SER A O 1
ATOM 873 N N . VAL A 1 107 ? 19.552 0.046 -15.023 1.00 87.06 107 VAL A N 1
ATOM 874 C CA . VAL A 1 107 ? 18.958 -0.310 -16.309 1.00 87.06 107 VAL A CA 1
ATOM 875 C C . VAL A 1 107 ? 18.489 -1.766 -16.288 1.00 87.06 107 VAL A C 1
ATOM 877 O O . VAL A 1 107 ? 19.255 -2.666 -15.945 1.00 87.06 107 VAL A O 1
ATOM 880 N N . GLN A 1 108 ? 17.247 -2.014 -16.704 1.00 89.94 108 GLN A N 1
ATOM 881 C CA . GLN A 1 108 ? 16.648 -3.345 -16.817 1.00 89.94 108 GLN A CA 1
ATOM 882 C C . GLN A 1 108 ? 16.079 -3.603 -18.209 1.00 89.94 108 GLN A C 1
ATOM 884 O O . GLN A 1 108 ? 15.513 -2.692 -18.814 1.00 89.94 108 GLN A O 1
ATOM 889 N N . PRO A 1 109 ? 16.135 -4.847 -18.714 1.00 91.81 109 PRO A N 1
ATOM 890 C CA . PRO A 1 109 ? 15.334 -5.253 -19.862 1.00 91.81 109 PRO A CA 1
ATOM 891 C C . PRO A 1 109 ? 13.848 -4.983 -19.608 1.00 91.81 109 PRO A C 1
ATOM 893 O O . PRO A 1 109 ? 13.317 -5.346 -18.558 1.00 91.81 109 PRO A O 1
ATOM 896 N N . ILE A 1 110 ? 13.141 -4.399 -20.580 1.00 91.69 110 ILE A N 1
ATOM 897 C CA . ILE A 1 110 ? 11.713 -4.090 -20.405 1.00 91.69 110 ILE A CA 1
ATOM 898 C C . ILE A 1 110 ? 10.861 -5.356 -20.196 1.00 91.69 110 ILE A C 1
ATOM 900 O O . ILE A 1 110 ? 9.803 -5.294 -19.578 1.00 91.69 110 ILE A O 1
ATOM 904 N N . CYS A 1 111 ? 11.331 -6.516 -20.669 1.00 89.56 111 CYS A N 1
ATOM 905 C CA . CYS A 1 111 ? 10.674 -7.808 -20.465 1.00 89.56 111 CYS A CA 1
ATOM 906 C C . CYS A 1 111 ? 10.678 -8.276 -19.003 1.00 89.56 111 CYS A C 1
ATOM 908 O O . CYS A 1 111 ? 9.926 -9.184 -18.666 1.00 89.56 111 CYS A O 1
ATOM 910 N N . ASN A 1 112 ? 11.490 -7.663 -18.137 1.00 90.62 112 ASN A N 1
ATOM 911 C CA . ASN A 1 112 ? 11.502 -7.965 -16.707 1.00 90.62 112 ASN A CA 1
ATOM 912 C C . ASN A 1 112 ? 10.396 -7.218 -15.945 1.00 90.62 112 ASN A C 1
ATOM 914 O O . ASN A 1 112 ? 10.182 -7.496 -14.763 1.00 90.62 112 ASN A O 1
ATOM 918 N N . LEU A 1 113 ? 9.698 -6.274 -16.594 1.00 91.88 113 LEU A N 1
ATOM 919 C CA . LEU A 1 113 ? 8.541 -5.599 -16.016 1.00 91.88 113 LEU A CA 1
ATOM 920 C C . LEU A 1 113 ? 7.366 -6.571 -15.912 1.00 91.88 113 LEU A C 1
ATOM 922 O O . LEU A 1 113 ? 6.854 -7.071 -16.910 1.00 91.88 113 LEU A O 1
ATOM 926 N N . GLN A 1 114 ? 6.908 -6.798 -14.689 1.00 91.12 114 GLN A N 1
ATOM 927 C CA . GLN A 1 114 ? 5.893 -7.797 -14.392 1.00 91.12 114 GLN A CA 1
ATOM 928 C C . GLN A 1 114 ? 4.477 -7.243 -14.402 1.00 91.12 114 GLN A C 1
ATOM 930 O O . GLN A 1 114 ? 3.598 -7.798 -15.053 1.00 91.12 114 GLN A O 1
ATOM 935 N N . ARG A 1 115 ? 4.236 -6.183 -13.625 1.00 91.81 115 ARG A N 1
ATOM 936 C CA . ARG A 1 115 ? 2.921 -5.556 -13.440 1.00 91.81 115 ARG A CA 1
ATOM 937 C C . ARG A 1 115 ? 3.075 -4.153 -12.878 1.00 91.81 115 ARG A C 1
ATOM 939 O O . ARG A 1 115 ? 4.040 -3.867 -12.166 1.00 91.81 115 ARG A O 1
ATOM 946 N N . LYS A 1 116 ? 2.116 -3.293 -13.206 1.00 93.00 116 LYS A N 1
ATOM 947 C CA . LYS A 1 116 ? 2.071 -1.914 -12.724 1.00 93.00 116 LYS A CA 1
ATOM 948 C C . LYS A 1 116 ? 1.610 -1.887 -11.268 1.00 93.00 116 LYS A C 1
ATOM 950 O O . LYS A 1 116 ? 0.671 -2.591 -10.905 1.00 93.00 116 LYS A O 1
ATOM 955 N N . VAL A 1 117 ? 2.269 -1.073 -10.456 1.00 92.88 117 VAL A N 1
ATOM 956 C CA . VAL A 1 117 ? 1.935 -0.840 -9.045 1.00 92.88 117 VAL A CA 1
ATOM 957 C C . VAL A 1 117 ? 1.859 0.658 -8.778 1.00 92.88 117 VAL A C 1
ATOM 959 O O . VAL A 1 117 ? 2.300 1.466 -9.595 1.00 92.88 117 VAL A O 1
ATOM 962 N N . ILE A 1 118 ? 1.294 1.041 -7.637 1.00 91.81 118 ILE A N 1
ATOM 963 C CA . ILE A 1 118 ? 1.289 2.433 -7.179 1.00 91.81 118 ILE A CA 1
ATOM 964 C C . ILE A 1 118 ? 2.176 2.549 -5.949 1.00 91.81 118 ILE A C 1
ATOM 966 O O . ILE A 1 118 ? 2.079 1.738 -5.029 1.00 91.81 118 ILE A O 1
ATOM 970 N N . MET A 1 119 ? 3.019 3.577 -5.931 1.00 90.69 119 MET A N 1
ATOM 971 C CA . MET A 1 119 ? 3.755 3.990 -4.742 1.00 90.69 119 MET A CA 1
ATOM 972 C C . MET A 1 119 ? 3.075 5.213 -4.150 1.00 90.69 119 MET A C 1
ATOM 974 O O . MET A 1 119 ? 2.847 6.199 -4.847 1.00 90.69 119 MET A O 1
ATOM 978 N N . TYR A 1 120 ? 2.737 5.134 -2.870 1.00 87.88 120 TYR A N 1
ATOM 979 C CA . TYR A 1 120 ? 2.074 6.205 -2.140 1.00 87.88 120 TYR A CA 1
ATOM 980 C C . TYR A 1 120 ? 2.938 6.614 -0.938 1.00 87.88 120 TYR A C 1
ATOM 982 O O . TYR A 1 120 ? 3.393 5.727 -0.215 1.00 87.88 120 TYR A O 1
ATOM 990 N N . PRO A 1 121 ? 3.213 7.911 -0.714 1.00 88.50 121 PRO A N 1
ATOM 991 C CA . PRO A 1 121 ? 4.014 8.354 0.425 1.00 88.50 121 PRO A CA 1
ATOM 992 C C . PRO A 1 121 ? 3.349 7.994 1.758 1.00 88.50 121 PRO A C 1
ATOM 994 O O . PRO A 1 121 ? 2.125 7.978 1.868 1.00 88.50 121 PRO A O 1
ATOM 997 N N . GLU A 1 122 ? 4.141 7.714 2.790 1.00 82.19 122 GLU A N 1
ATOM 998 C CA . GLU A 1 122 ? 3.593 7.495 4.130 1.00 82.19 122 GLU A CA 1
ATOM 999 C C . GLU A 1 122 ? 2.774 8.723 4.599 1.00 82.19 122 GLU A C 1
ATOM 1001 O O . GLU A 1 122 ? 3.298 9.839 4.563 1.00 82.19 122 GLU A O 1
ATOM 1006 N N . PRO A 1 123 ? 1.514 8.550 5.062 1.00 74.19 123 PRO A N 1
ATOM 1007 C CA . PRO A 1 123 ? 0.625 9.672 5.386 1.00 74.19 123 PRO A CA 1
ATOM 1008 C C . PRO A 1 123 ? 1.163 10.640 6.443 1.00 74.19 123 PRO A C 1
ATOM 1010 O O . PRO A 1 123 ? 0.790 11.808 6.447 1.00 74.19 123 PRO A O 1
ATOM 1013 N N . GLU A 1 124 ? 2.024 10.164 7.346 1.00 72.31 124 GLU A N 1
ATOM 1014 C CA . GLU A 1 124 ? 2.599 10.978 8.423 1.00 72.31 124 GLU A CA 1
ATOM 1015 C C . GLU A 1 124 ? 3.666 11.967 7.922 1.00 72.31 124 GLU A C 1
ATOM 1017 O O . GLU A 1 124 ? 4.029 12.888 8.649 1.00 72.31 124 GLU A O 1
ATOM 1022 N N . ASN A 1 125 ? 4.167 11.803 6.690 1.00 69.44 125 ASN A N 1
ATOM 1023 C CA . ASN A 1 125 ? 5.192 12.669 6.114 1.00 69.44 125 ASN A CA 1
ATOM 1024 C C . ASN A 1 125 ? 5.025 12.801 4.590 1.00 69.44 125 ASN A C 1
ATOM 1026 O O . ASN A 1 125 ? 5.801 12.255 3.807 1.00 69.44 125 ASN A O 1
ATOM 1030 N N . THR A 1 126 ? 3.993 13.528 4.164 1.00 73.69 126 THR A N 1
ATOM 1031 C CA . THR A 1 126 ? 3.668 13.716 2.742 1.00 73.69 126 THR A CA 1
ATOM 1032 C C . THR A 1 126 ? 4.539 14.749 2.026 1.00 73.69 126 THR A C 1
ATOM 1034 O O . THR A 1 126 ? 4.668 14.672 0.808 1.00 73.69 126 THR A O 1
ATOM 1037 N N . GLU A 1 127 ? 5.127 15.715 2.741 1.00 69.50 127 GLU A N 1
ATOM 1038 C CA . GLU A 1 127 ? 5.914 16.801 2.126 1.00 69.50 127 GLU A CA 1
ATOM 1039 C C . GLU A 1 127 ? 7.330 16.363 1.733 1.00 69.50 127 GLU A C 1
ATOM 1041 O O . GLU A 1 127 ? 7.836 16.777 0.690 1.00 69.50 127 GLU A O 1
ATOM 1046 N N . ASN A 1 128 ? 7.966 15.501 2.533 1.00 69.19 128 ASN A N 1
ATOM 1047 C CA . ASN A 1 128 ? 9.261 14.907 2.209 1.00 69.19 128 ASN A CA 1
ATOM 1048 C C . ASN A 1 128 ? 9.309 13.436 2.662 1.00 69.19 128 ASN A C 1
ATOM 1050 O O . ASN A 1 128 ? 9.956 13.108 3.667 1.00 69.19 128 ASN A O 1
ATOM 1054 N N . PRO A 1 129 ? 8.590 12.546 1.955 1.00 77.44 129 PRO A N 1
ATOM 1055 C CA . PRO A 1 129 ? 8.401 11.167 2.375 1.00 77.44 129 PRO A CA 1
ATOM 1056 C C . PRO A 1 129 ? 9.722 10.405 2.388 1.00 77.44 129 PRO A C 1
ATOM 1058 O O . PRO A 1 129 ? 10.329 10.133 1.355 1.00 77.44 129 PRO A O 1
ATOM 1061 N N . SER A 1 130 ? 10.148 9.996 3.583 1.00 82.00 130 SER A N 1
ATOM 1062 C CA . SER A 1 130 ? 11.260 9.048 3.741 1.00 82.00 130 SER A CA 1
ATOM 1063 C C . SER A 1 130 ? 10.841 7.612 3.407 1.00 82.00 130 SER A C 1
ATOM 1065 O O . SER A 1 130 ? 11.686 6.778 3.086 1.00 82.00 130 SER A O 1
ATOM 1067 N N . TYR A 1 131 ? 9.535 7.333 3.475 1.00 88.06 131 TYR A N 1
ATOM 1068 C CA . TYR A 1 131 ? 8.954 6.015 3.260 1.00 88.06 131 TYR A CA 1
ATOM 1069 C C . TYR A 1 131 ? 7.736 6.074 2.341 1.00 88.06 131 TYR A C 1
ATOM 1071 O O . TYR A 1 131 ? 6.977 7.043 2.328 1.00 88.06 131 TYR A O 1
ATOM 1079 N N . PHE A 1 132 ? 7.539 4.981 1.615 1.00 90.12 132 PHE A N 1
ATOM 1080 C CA . PHE A 1 132 ? 6.466 4.771 0.659 1.00 90.12 132 PHE A CA 1
ATOM 1081 C C . PHE A 1 132 ? 5.792 3.424 0.917 1.00 90.12 132 PHE A C 1
ATOM 1083 O O . PHE A 1 132 ? 6.422 2.462 1.355 1.00 90.12 132 PHE A O 1
ATOM 1090 N N . LEU A 1 133 ? 4.507 3.342 0.607 1.00 89.38 133 LEU A N 1
ATOM 1091 C CA . LEU A 1 133 ? 3.711 2.125 0.610 1.00 89.38 133 LEU A CA 1
ATOM 1092 C C . LEU A 1 133 ? 3.470 1.695 -0.837 1.00 89.38 133 LEU A C 1
ATOM 1094 O O . LEU A 1 133 ? 3.165 2.526 -1.691 1.00 89.38 133 LEU A O 1
ATOM 1098 N N . CYS A 1 134 ? 3.603 0.397 -1.107 1.00 89.50 134 CYS A N 1
ATOM 1099 C CA . CYS A 1 134 ? 3.330 -0.181 -2.420 1.00 89.50 134 CYS A CA 1
ATOM 1100 C C . CYS A 1 134 ? 1.924 -0.786 -2.449 1.00 89.50 134 CYS A C 1
ATOM 1102 O O . CYS A 1 134 ? 1.608 -1.661 -1.641 1.00 89.50 134 CYS A O 1
ATOM 1104 N N . ILE A 1 135 ? 1.107 -0.344 -3.402 1.00 87.69 135 ILE A N 1
ATOM 1105 C CA . ILE A 1 135 ? -0.212 -0.900 -3.694 1.00 87.69 135 ILE A CA 1
ATOM 1106 C C . ILE A 1 135 ? -0.109 -1.719 -4.979 1.00 87.69 135 ILE A C 1
ATOM 1108 O O . ILE A 1 135 ? 0.148 -1.190 -6.062 1.00 87.69 135 ILE A O 1
ATOM 1112 N N . ASP A 1 136 ? -0.321 -3.022 -4.838 1.00 87.88 136 ASP A N 1
ATOM 1113 C CA . ASP A 1 136 ? -0.303 -4.007 -5.912 1.00 87.88 136 ASP A CA 1
ATOM 1114 C C . ASP A 1 136 ? -1.713 -4.576 -6.109 1.00 87.88 136 ASP A C 1
ATOM 1116 O O . ASP A 1 136 ? -2.149 -5.464 -5.379 1.00 87.88 136 ASP A O 1
ATOM 1120 N N . PHE A 1 137 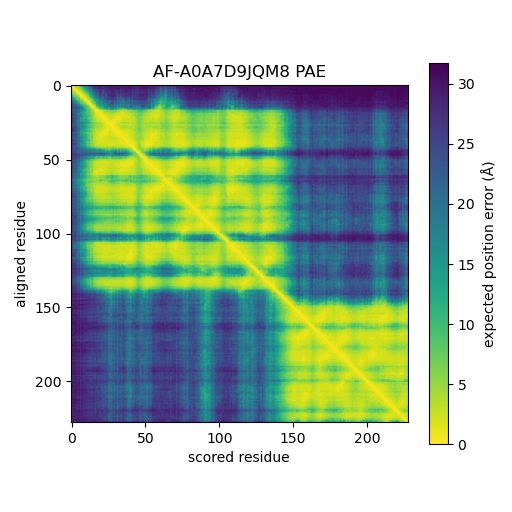? -2.444 -4.055 -7.095 1.00 81.25 137 PHE A N 1
ATOM 1121 C CA . PHE A 1 137 ? -3.841 -4.436 -7.347 1.00 81.25 137 PHE A CA 1
ATOM 1122 C C . PHE A 1 137 ? -4.029 -5.915 -7.689 1.00 81.25 137 PHE A C 1
ATOM 1124 O O . PHE A 1 137 ? -5.115 -6.456 -7.505 1.00 81.25 137 PHE A O 1
ATOM 1131 N N . ASN A 1 138 ? -2.968 -6.570 -8.158 1.00 79.44 138 ASN A N 1
ATOM 1132 C CA . ASN A 1 138 ? -2.997 -7.971 -8.550 1.00 79.44 138 ASN A CA 1
ATOM 1133 C C . ASN A 1 138 ? -2.601 -8.910 -7.398 1.00 79.44 138 ASN A C 1
ATOM 1135 O O . ASN A 1 138 ? -2.565 -10.124 -7.594 1.00 79.44 138 ASN A O 1
ATOM 1139 N N . LYS A 1 139 ? -2.318 -8.381 -6.193 1.00 74.81 139 LYS A N 1
ATOM 1140 C CA . LYS A 1 139 ? -2.131 -9.182 -4.977 1.00 74.81 139 LYS A CA 1
ATOM 1141 C C . LYS A 1 139 ? -3.421 -9.229 -4.144 1.00 74.81 139 LYS A C 1
ATOM 1143 O O . LYS A 1 139 ? -3.787 -8.221 -3.538 1.00 74.81 139 LYS A O 1
ATOM 1148 N N . PRO A 1 140 ? -4.058 -10.410 -3.999 1.00 61.88 140 PRO A N 1
ATOM 1149 C CA . PRO A 1 140 ? -5.290 -10.560 -3.222 1.00 61.88 140 PRO A CA 1
ATOM 1150 C C . PRO A 1 140 ? -5.127 -10.184 -1.742 1.00 61.88 140 PRO A C 1
ATOM 1152 O O . PRO A 1 140 ? -6.088 -9.797 -1.089 1.00 61.88 140 PRO A O 1
ATOM 1155 N N . GLU A 1 141 ? -3.909 -10.266 -1.198 1.00 62.06 141 GLU A N 1
ATOM 1156 C CA . GLU A 1 141 ? -3.612 -9.966 0.210 1.00 62.06 141 GLU A CA 1
ATOM 1157 C C . GLU A 1 141 ? -3.814 -8.493 0.599 1.00 62.06 141 GLU A C 1
ATOM 1159 O O . GLU A 1 141 ? -3.903 -8.192 1.790 1.00 62.06 141 GLU A O 1
ATOM 1164 N N . LEU A 1 142 ? -3.883 -7.579 -0.377 1.00 55.88 142 LEU A N 1
ATOM 1165 C CA . LEU A 1 142 ? -4.202 -6.165 -0.151 1.00 55.88 142 LEU A CA 1
ATOM 1166 C C . LEU A 1 142 ? -5.714 -5.902 -0.078 1.00 55.88 142 LEU A C 1
ATOM 1168 O O . LEU A 1 142 ? -6.120 -4.827 0.352 1.00 55.88 142 LEU A O 1
ATOM 1172 N N . LEU A 1 143 ? -6.549 -6.898 -0.394 1.00 56.34 143 LEU A N 1
ATOM 1173 C CA . LEU A 1 143 ? -7.995 -6.891 -0.144 1.00 56.34 143 LEU A CA 1
ATOM 1174 C C . LEU A 1 143 ? -8.318 -7.366 1.282 1.00 56.34 143 LEU A C 1
ATOM 1176 O O . LEU A 1 143 ? -9.321 -8.042 1.515 1.00 56.34 143 LEU A O 1
ATOM 1180 N N . LYS A 1 144 ? -7.461 -7.056 2.262 1.00 56.41 144 LYS A N 1
ATOM 1181 C CA . LYS A 1 144 ? -7.823 -7.257 3.667 1.00 56.41 144 LYS A CA 1
ATOM 1182 C C . LYS A 1 144 ? -8.887 -6.221 4.036 1.00 56.41 144 LYS A C 1
ATOM 1184 O O . LYS A 1 144 ? -8.728 -5.055 3.671 1.00 56.41 144 LYS A O 1
ATOM 1189 N N . PRO A 1 145 ? -9.954 -6.606 4.755 1.00 56.19 145 PRO A N 1
ATOM 1190 C CA . PRO A 1 145 ? -10.914 -5.637 5.261 1.00 56.19 145 PRO A CA 1
ATOM 1191 C C . PRO A 1 145 ? -10.159 -4.613 6.112 1.00 56.19 145 PRO A C 1
ATOM 1193 O O . PRO A 1 145 ? -9.472 -4.975 7.069 1.00 56.19 145 PRO A O 1
ATOM 1196 N N . VAL A 1 146 ? -10.233 -3.341 5.718 1.00 54.88 146 VAL A N 1
ATOM 1197 C CA . VAL A 1 146 ? -9.641 -2.237 6.475 1.00 54.88 146 VAL A CA 1
ATOM 1198 C C . VAL A 1 146 ? -10.298 -2.234 7.851 1.00 54.88 146 VAL A C 1
ATOM 1200 O O . VAL A 1 146 ? -11.509 -2.049 7.958 1.00 54.88 146 VAL A O 1
ATOM 1203 N N . GLN A 1 147 ? -9.511 -2.456 8.906 1.00 57.50 147 GLN A N 1
ATOM 1204 C CA . GLN A 1 147 ? -9.991 -2.256 10.269 1.00 57.50 147 GLN A CA 1
ATOM 1205 C C . GLN A 1 147 ? -10.087 -0.752 10.509 1.00 57.50 147 GLN A C 1
ATOM 1207 O O . GLN A 1 147 ? -9.080 -0.074 10.708 1.00 57.50 147 GLN A O 1
ATOM 1212 N N . VAL A 1 148 ? -11.305 -0.224 10.422 1.00 61.25 148 VAL A N 1
ATOM 1213 C CA . VAL A 1 148 ? -11.586 1.173 10.746 1.00 61.25 148 VAL A CA 1
ATOM 1214 C C . VAL A 1 148 ? -11.429 1.335 12.261 1.00 61.25 148 VAL A C 1
ATOM 1216 O O . VAL A 1 148 ? -12.095 0.611 13.004 1.00 61.25 148 VAL A O 1
ATOM 1219 N N . PRO A 1 149 ? -10.555 2.239 12.744 1.00 68.38 149 PRO A N 1
ATOM 1220 C CA . PRO A 1 149 ? -10.398 2.461 14.173 1.00 68.38 149 PRO A CA 1
ATOM 1221 C C . PRO A 1 149 ? -11.727 2.896 14.793 1.00 68.38 149 PRO A C 1
ATOM 1223 O O . PRO A 1 149 ? -12.402 3.782 14.266 1.00 68.38 149 PRO A O 1
ATOM 1226 N N . VAL A 1 150 ? -12.090 2.286 15.918 1.00 80.75 150 VAL A N 1
ATOM 1227 C CA . VAL A 1 150 ? -13.287 2.662 16.672 1.00 80.75 150 VAL A CA 1
ATOM 1228 C C . VAL A 1 150 ? -12.961 3.884 17.526 1.00 80.75 150 VAL A C 1
ATOM 1230 O O . VAL A 1 150 ? -12.017 3.862 18.316 1.00 80.75 150 VAL A O 1
ATOM 1233 N N . TYR A 1 151 ? -13.749 4.945 17.368 1.00 88.44 151 TYR A N 1
ATOM 1234 C CA . TYR A 1 151 ? -13.670 6.163 18.174 1.00 88.44 151 TYR A CA 1
ATOM 1235 C C . TYR A 1 151 ? -14.887 6.206 19.097 1.00 88.44 151 TYR A C 1
ATOM 1237 O O . TYR A 1 151 ? -15.921 6.730 18.692 1.00 88.44 151 TYR A O 1
ATOM 1245 N N . PRO A 1 152 ? -14.806 5.600 20.292 1.00 89.75 152 PRO A N 1
ATOM 1246 C CA . PRO A 1 152 ? -15.945 5.550 21.194 1.00 89.75 152 PRO A CA 1
ATOM 1247 C C . PRO A 1 152 ? -16.251 6.918 21.806 1.00 89.75 152 PRO A C 1
ATOM 1249 O O . PRO A 1 152 ? -15.346 7.716 22.075 1.00 89.75 152 PRO A O 1
ATOM 1252 N N . GLU A 1 153 ? -17.523 7.136 22.106 1.00 93.31 153 GLU A N 1
ATOM 1253 C CA . GLU A 1 153 ? -18.024 8.283 22.846 1.00 93.31 153 GLU A CA 1
ATOM 1254 C C . GLU A 1 153 ? -18.336 7.923 24.304 1.00 93.31 153 GLU A C 1
ATOM 1256 O O . GLU A 1 153 ? -18.379 6.761 24.723 1.00 93.31 153 GLU A O 1
ATOM 1261 N N . LEU A 1 154 ? -18.533 8.956 25.123 1.00 94.44 154 LEU A N 1
ATOM 1262 C CA . LEU A 1 154 ? -18.933 8.788 26.512 1.00 94.44 154 LEU A CA 1
ATOM 1263 C C . LEU A 1 154 ? -20.272 8.037 26.594 1.00 94.44 154 LEU A C 1
ATOM 1265 O O . LEU A 1 154 ? -21.285 8.502 26.083 1.00 94.44 154 LEU A O 1
ATOM 1269 N N . GLY A 1 155 ? -20.294 6.925 27.328 1.00 93.00 155 GLY A N 1
ATOM 1270 C CA . GLY A 1 155 ? -21.489 6.109 27.532 1.00 93.00 155 GLY A CA 1
ATOM 1271 C C . GLY A 1 155 ? -21.644 4.942 26.560 1.00 93.00 155 GLY A C 1
ATOM 1272 O O . GLY A 1 155 ? -22.476 4.072 26.841 1.00 93.00 155 GLY A O 1
ATOM 1273 N N . ASP A 1 156 ? -20.831 4.873 25.502 1.00 94.88 156 ASP A N 1
ATOM 1274 C CA . ASP A 1 156 ? -20.816 3.740 24.578 1.00 94.88 156 ASP A CA 1
ATOM 1275 C C . ASP A 1 156 ? -20.452 2.439 25.292 1.00 94.88 156 ASP A C 1
ATOM 1277 O O . ASP A 1 156 ? -19.732 2.421 26.295 1.00 94.88 156 ASP A O 1
ATOM 1281 N N . THR A 1 157 ? -20.939 1.320 24.759 1.00 95.44 157 THR A N 1
ATOM 1282 C CA . THR A 1 157 ? -20.423 0.001 25.126 1.00 95.44 157 THR A CA 1
ATOM 1283 C C . THR A 1 157 ? -19.453 -0.449 24.049 1.00 95.44 157 THR A C 1
ATOM 1285 O O . THR A 1 157 ? -19.752 -0.383 22.862 1.00 95.44 157 THR A O 1
ATOM 1288 N N . VAL A 1 158 ? -18.272 -0.889 24.462 1.00 94.62 158 VAL A N 1
ATOM 1289 C CA . VAL A 1 158 ? -17.193 -1.307 23.568 1.00 94.62 158 VAL A CA 1
ATOM 1290 C C . VAL A 1 158 ? -16.844 -2.762 23.811 1.00 94.62 158 VAL A C 1
ATOM 1292 O O . VAL A 1 158 ? -16.827 -3.232 24.951 1.00 94.62 158 VAL A O 1
ATOM 1295 N N . LYS A 1 159 ? -16.526 -3.460 22.726 1.00 94.31 159 LYS A N 1
ATOM 1296 C CA . LYS A 1 159 ? -15.933 -4.789 22.743 1.00 94.31 159 LYS A CA 1
ATOM 1297 C C . LYS A 1 159 ? -14.419 -4.650 22.680 1.00 94.31 159 LYS A C 1
ATOM 1299 O O . LYS A 1 159 ? -13.887 -3.997 21.784 1.00 94.31 159 LYS A O 1
ATOM 1304 N N . ILE A 1 160 ? -13.715 -5.231 23.641 1.00 93.00 160 ILE A N 1
ATOM 1305 C CA . ILE A 1 160 ? -12.284 -5.033 23.867 1.00 93.00 160 ILE A CA 1
ATOM 1306 C C . ILE A 1 160 ? -11.565 -6.376 23.829 1.00 93.00 160 ILE A C 1
ATOM 1308 O O . ILE A 1 160 ? -12.010 -7.370 24.401 1.00 93.00 160 ILE A O 1
ATOM 1312 N N . LYS A 1 161 ? -10.403 -6.386 23.180 1.00 90.81 161 LYS A N 1
ATOM 1313 C CA . LYS A 1 161 ? -9.491 -7.520 23.147 1.00 90.81 161 LYS A CA 1
ATOM 1314 C C . LYS A 1 161 ? -8.610 -7.538 24.399 1.00 90.81 161 LYS A C 1
ATOM 1316 O O . LYS A 1 161 ? -7.724 -6.698 24.556 1.00 90.81 161 LYS A O 1
ATOM 1321 N N . GLY A 1 162 ? -8.848 -8.509 25.271 1.00 84.75 162 GLY A N 1
ATOM 1322 C CA . GLY A 1 162 ? -8.060 -8.787 26.468 1.00 84.75 162 GLY A CA 1
ATOM 1323 C C . GLY A 1 162 ? -6.858 -9.704 26.217 1.00 84.75 162 GLY A C 1
ATOM 1324 O O . GLY A 1 162 ? -6.551 -10.108 25.089 1.00 84.75 162 GLY A O 1
ATOM 1325 N N . ALA A 1 163 ? -6.163 -10.049 27.303 1.00 81.75 163 ALA A N 1
ATOM 1326 C CA . ALA A 1 163 ? -5.049 -10.992 27.268 1.00 81.75 163 ALA A CA 1
ATOM 1327 C C . ALA A 1 163 ? -5.509 -12.381 26.783 1.00 81.75 163 ALA A C 1
ATOM 1329 O O . ALA A 1 163 ? -6.615 -12.827 27.078 1.00 81.75 163 ALA A O 1
ATOM 1330 N N . GLY A 1 164 ? -4.663 -13.070 26.010 1.00 79.50 164 GLY A N 1
ATOM 1331 C CA . GLY A 1 164 ? -4.977 -14.412 25.504 1.00 79.50 164 GLY A CA 1
ATOM 1332 C C . GLY A 1 164 ? -6.101 -14.466 24.461 1.00 79.50 164 GLY A C 1
ATOM 1333 O O . GLY A 1 164 ? -6.729 -15.508 24.323 1.00 79.50 164 GLY A O 1
ATOM 1334 N N . ASN A 1 165 ? -6.356 -13.368 23.732 1.00 76.69 165 ASN A N 1
ATOM 1335 C CA . ASN A 1 165 ? -7.468 -13.230 22.774 1.00 76.69 165 ASN A CA 1
ATOM 1336 C C . ASN A 1 165 ? -8.868 -13.373 23.401 1.00 76.69 165 ASN A C 1
ATOM 1338 O O . ASN A 1 165 ? -9.825 -13.655 22.686 1.00 76.69 165 ASN A O 1
ATOM 1342 N N . GLN A 1 166 ? -9.007 -13.169 24.712 1.00 87.12 166 GLN A N 1
ATOM 1343 C CA . GLN A 1 166 ? -10.323 -13.120 25.343 1.00 87.12 166 GLN A CA 1
ATOM 1344 C C . GLN A 1 166 ? -11.033 -11.810 25.004 1.00 87.12 166 GLN A C 1
ATOM 1346 O O . GLN A 1 166 ? -10.407 -10.751 24.973 1.00 87.12 166 GLN A O 1
ATOM 1351 N N . GLU A 1 167 ? -12.335 -11.877 24.760 1.00 91.25 167 GLU A N 1
ATOM 1352 C CA . GLU A 1 167 ? -13.161 -10.711 24.460 1.00 91.25 167 GLU A CA 1
ATOM 1353 C C . GLU A 1 167 ? -13.877 -10.243 25.726 1.00 91.25 167 GLU A C 1
ATOM 1355 O O . GLU A 1 167 ? -14.439 -11.047 26.468 1.00 91.25 167 GLU A O 1
ATOM 1360 N N . TRP A 1 168 ? -13.845 -8.937 25.963 1.00 93.00 168 TRP A N 1
ATOM 1361 C CA . TRP A 1 168 ? -14.448 -8.293 27.123 1.00 93.00 168 TRP A CA 1
ATOM 1362 C C . TRP A 1 168 ? -15.356 -7.159 26.669 1.00 93.00 168 TRP A C 1
ATOM 1364 O O . TRP A 1 168 ? -15.094 -6.525 25.649 1.00 93.00 168 TRP A O 1
ATOM 1374 N N . TYR A 1 169 ? -16.39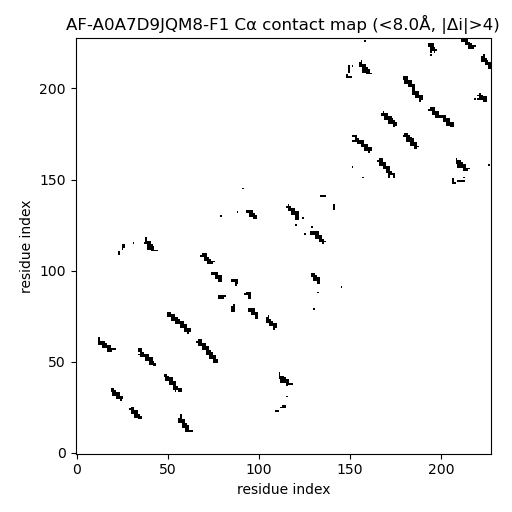2 -6.863 27.447 1.00 94.81 169 TYR A N 1
ATOM 1375 C CA . TYR A 1 169 ? -17.245 -5.704 27.206 1.00 94.81 169 TYR A CA 1
ATOM 1376 C C . TYR A 1 169 ? -17.034 -4.673 28.300 1.00 94.81 169 TYR A C 1
ATOM 1378 O O . TYR A 1 169 ? -16.954 -5.021 29.477 1.00 94.81 169 TYR A O 1
ATOM 1386 N N . GLY A 1 170 ? -16.980 -3.403 27.919 1.00 95.06 170 GLY A N 1
ATOM 1387 C CA . GLY A 1 170 ? -16.861 -2.300 28.862 1.00 95.06 170 GLY A CA 1
ATOM 1388 C C . GLY A 1 170 ? -17.751 -1.132 28.471 1.00 95.06 170 GLY A C 1
ATOM 1389 O O . GLY A 1 170 ? -17.950 -0.867 27.288 1.00 95.06 170 GLY A O 1
ATOM 1390 N N . LYS A 1 171 ? -18.290 -0.426 29.463 1.00 95.94 171 LYS A N 1
ATOM 1391 C CA . LYS A 1 171 ? -18.968 0.853 29.265 1.00 95.94 171 LYS A CA 1
ATOM 1392 C C . LYS A 1 171 ? -17.964 1.987 29.385 1.00 95.94 171 LYS A C 1
ATOM 1394 O O . LYS A 1 171 ? -17.257 2.077 30.383 1.00 95.94 171 LYS A O 1
ATOM 1399 N N . VAL A 1 172 ? -17.938 2.879 28.408 1.00 96.44 172 VAL A N 1
ATOM 1400 C CA . VAL A 1 172 ? -17.025 4.020 28.374 1.00 96.44 172 VAL A CA 1
ATOM 1401 C C . VAL A 1 172 ? -17.483 5.085 29.365 1.00 96.44 172 VAL A C 1
ATOM 1403 O O . VAL A 1 172 ? -18.587 5.622 29.264 1.00 96.44 172 VAL A O 1
ATOM 1406 N N . LEU A 1 173 ? -16.621 5.387 30.333 1.00 95.88 173 LEU A N 1
ATOM 1407 C CA . LEU A 1 173 ? -16.837 6.400 31.367 1.00 95.88 173 LEU A CA 1
ATOM 1408 C C . LEU A 1 173 ? -16.082 7.698 31.094 1.00 95.88 173 LEU A C 1
ATOM 1410 O O . LEU A 1 173 ? -16.471 8.750 31.592 1.00 95.88 173 LEU A O 1
ATOM 1414 N N . ASN A 1 174 ? -14.992 7.632 30.332 1.00 95.25 174 ASN A N 1
ATOM 1415 C CA . ASN A 1 174 ? -14.215 8.801 29.947 1.00 95.25 174 ASN A CA 1
ATOM 1416 C C . ASN A 1 174 ? -13.430 8.524 28.662 1.00 95.25 174 ASN A C 1
ATOM 1418 O O . ASN A 1 174 ? -13.003 7.393 28.426 1.00 95.25 174 ASN A O 1
ATOM 1422 N N . VAL A 1 175 ? -13.198 9.566 27.864 1.00 94.88 175 VAL A N 1
ATOM 1423 C CA . VAL A 1 175 ? -12.463 9.489 26.598 1.00 94.88 175 VAL A CA 1
ATOM 1424 C C . VAL A 1 175 ? -11.371 10.552 26.578 1.00 94.88 175 VAL A C 1
ATOM 1426 O O . VAL A 1 175 ? -11.641 11.750 26.587 1.00 94.88 175 VAL A O 1
ATOM 1429 N N . ASN A 1 176 ? -10.117 10.114 26.500 1.00 91.88 176 ASN A N 1
ATOM 1430 C CA . ASN A 1 176 ? -8.964 10.974 26.274 1.00 91.88 176 ASN A CA 1
ATOM 1431 C C . ASN A 1 176 ? -8.490 10.817 24.825 1.00 91.88 176 ASN A C 1
ATOM 1433 O O . ASN A 1 176 ? -7.713 9.915 24.498 1.00 91.88 176 ASN A O 1
ATOM 1437 N N . LEU A 1 177 ? -8.954 11.717 23.955 1.00 86.31 177 LEU A N 1
ATOM 1438 C CA . LEU A 1 177 ? -8.611 11.709 22.529 1.00 86.31 177 LEU A CA 1
ATOM 1439 C C . LEU A 1 177 ? -7.119 11.969 22.284 1.00 86.31 177 LEU A C 1
ATOM 1441 O O . LEU A 1 177 ? -6.520 11.327 21.422 1.00 86.31 177 LEU A O 1
ATOM 1445 N N . THR A 1 178 ? -6.499 12.855 23.070 1.00 86.31 178 THR A N 1
ATOM 1446 C CA . THR A 1 178 ? -5.080 13.217 22.924 1.00 86.31 178 THR A CA 1
ATOM 1447 C C . THR A 1 178 ? -4.169 12.017 23.165 1.00 86.31 178 THR A C 1
ATOM 1449 O O . THR A 1 178 ? -3.222 11.793 22.417 1.00 86.31 178 THR A O 1
ATOM 1452 N N . GLN A 1 179 ? -4.468 11.215 24.189 1.00 86.88 179 GLN A N 1
ATOM 1453 C CA . GLN A 1 179 ? -3.688 10.023 24.527 1.00 86.88 179 GLN A CA 1
ATOM 1454 C C . GLN A 1 179 ? -4.237 8.731 23.900 1.00 86.88 179 GLN A C 1
ATOM 1456 O O . GLN A 1 179 ? -3.643 7.668 24.088 1.00 86.88 179 GLN A O 1
ATOM 1461 N N . ARG A 1 180 ? -5.352 8.813 23.157 1.00 88.00 180 ARG A N 1
ATOM 1462 C CA . ARG A 1 180 ? -6.067 7.675 22.549 1.00 88.00 180 ARG A CA 1
ATOM 1463 C C . ARG A 1 180 ? -6.365 6.566 23.561 1.00 88.00 180 ARG A C 1
ATOM 1465 O O . ARG A 1 180 ? -6.069 5.386 23.339 1.00 88.00 180 ARG A O 1
ATOM 1472 N N . LYS A 1 181 ? -6.926 6.971 24.697 1.00 92.88 181 LYS A N 1
ATOM 1473 C CA . LYS A 1 181 ? -7.260 6.108 25.832 1.00 92.88 181 LYS A CA 1
ATOM 1474 C C . LYS A 1 181 ? -8.691 6.357 26.286 1.00 92.88 181 LYS A C 1
ATOM 1476 O O . LYS A 1 181 ? -9.173 7.485 26.223 1.00 92.88 181 LYS A O 1
ATOM 1481 N N . VAL A 1 182 ? -9.352 5.307 26.745 1.00 95.12 182 VAL A N 1
ATOM 1482 C CA . VAL A 1 182 ? -10.672 5.364 27.370 1.00 95.12 182 VAL A CA 1
ATOM 1483 C C . VAL A 1 182 ? -10.615 4.755 28.758 1.00 95.12 182 VAL A C 1
ATOM 1485 O O . VAL A 1 182 ? -9.903 3.780 28.968 1.00 95.12 182 VAL A O 1
ATOM 1488 N N . THR A 1 183 ? -11.389 5.296 29.688 1.00 96.31 183 THR A N 1
ATOM 1489 C CA . THR A 1 183 ? -11.676 4.621 30.957 1.00 96.31 183 THR A CA 1
ATOM 1490 C C . THR A 1 183 ? -12.960 3.831 30.780 1.00 96.31 183 THR A C 1
ATOM 1492 O O . THR A 1 183 ? -13.971 4.400 30.355 1.00 96.31 183 THR A O 1
ATOM 1495 N N . VAL A 1 184 ? -12.927 2.534 31.072 1.00 96.25 184 VAL A N 1
ATOM 1496 C CA . VAL A 1 184 ? -14.076 1.640 30.911 1.00 96.25 184 VAL A CA 1
ATOM 1497 C C . VAL A 1 184 ? -14.448 0.968 32.220 1.00 96.25 184 VAL A C 1
ATOM 1499 O O . VAL A 1 184 ? -13.583 0.541 32.975 1.00 96.25 184 VAL A O 1
ATOM 1502 N N . GLN A 1 185 ? -15.750 0.842 32.450 1.00 96.31 185 GLN A N 1
ATOM 1503 C CA . GLN A 1 185 ? -16.325 -0.013 33.478 1.00 96.31 185 GLN A CA 1
ATOM 1504 C C . GLN A 1 185 ? -16.636 -1.376 32.871 1.00 96.31 185 GLN A C 1
ATOM 1506 O O . GLN A 1 185 ? -17.425 -1.463 31.927 1.00 96.31 185 GLN A O 1
ATOM 1511 N N . TRP A 1 186 ? -16.047 -2.439 33.406 1.00 95.38 186 TRP A N 1
ATOM 1512 C CA . TRP A 1 186 ? -16.184 -3.771 32.822 1.00 95.38 186 TRP A CA 1
ATOM 1513 C C . TRP A 1 186 ? -17.563 -4.392 33.036 1.00 95.38 186 TRP A C 1
ATOM 1515 O O . TRP A 1 186 ? -18.221 -4.181 34.053 1.00 95.38 186 TRP A O 1
ATOM 1525 N N . TYR A 1 187 ? -17.976 -5.224 32.086 1.00 94.31 187 TYR A N 1
ATOM 1526 C CA . TYR A 1 187 ? -19.103 -6.132 32.214 1.00 94.31 187 TYR A CA 1
ATOM 1527 C C . TYR A 1 187 ? -18.606 -7.560 32.446 1.00 94.31 187 TYR A C 1
ATOM 1529 O O . TYR A 1 187 ? -17.687 -8.025 31.776 1.00 94.31 187 TYR A O 1
ATOM 1537 N N . GLN A 1 188 ? -19.264 -8.279 33.352 1.00 92.69 188 GLN A N 1
ATOM 1538 C CA . GLN A 1 188 ? -19.063 -9.709 33.570 1.00 92.69 188 GLN A CA 1
ATOM 1539 C C . GLN A 1 188 ? -20.356 -10.460 33.270 1.00 92.69 188 GLN A C 1
ATOM 1541 O O . GLN A 1 188 ? -21.427 -10.062 33.734 1.00 92.69 188 GLN A O 1
ATOM 1546 N N . GLU A 1 189 ? -20.264 -11.543 32.503 1.00 91.31 189 GLU A N 1
ATOM 1547 C CA . GLU A 1 189 ? -21.412 -12.406 32.247 1.00 91.31 189 GLU A CA 1
ATOM 1548 C C . GLU A 1 189 ? -21.855 -13.088 33.550 1.00 91.31 189 GLU A C 1
ATOM 1550 O O . GLU A 1 189 ? -21.044 -13.571 34.343 1.00 91.31 189 GLU A O 1
ATOM 1555 N N . THR A 1 190 ? -23.159 -13.081 33.800 1.00 89.94 190 THR A N 1
ATOM 1556 C CA . THR A 1 190 ? -23.762 -13.719 34.972 1.00 89.94 190 THR A CA 1
ATOM 1557 C C . THR A 1 190 ? -23.984 -15.213 34.718 1.00 89.94 190 THR A C 1
ATOM 1559 O O . THR A 1 190 ? -23.826 -15.708 33.608 1.00 89.94 190 THR A O 1
ATOM 1562 N N . ASN A 1 191 ? -24.474 -15.947 35.723 1.00 89.38 191 ASN A N 1
ATOM 1563 C CA . ASN A 1 191 ? -24.898 -17.345 35.541 1.00 89.38 191 ASN A CA 1
ATOM 1564 C C . ASN A 1 191 ? -26.052 -17.519 34.532 1.00 89.38 191 ASN A C 1
ATOM 1566 O O . ASN A 1 191 ? -26.388 -18.646 34.172 1.00 89.38 191 ASN A O 1
ATOM 1570 N N . ARG A 1 192 ? -26.711 -16.426 34.122 1.00 86.88 192 ARG A N 1
ATOM 1571 C CA . ARG A 1 192 ? -27.718 -16.436 33.061 1.00 86.88 192 ARG A CA 1
ATOM 1572 C C . ARG A 1 192 ? -27.029 -16.078 31.739 1.00 86.88 192 ARG A C 1
ATOM 1574 O O . ARG A 1 192 ? -26.571 -14.941 31.620 1.00 86.88 192 ARG A O 1
ATOM 1581 N N . PRO A 1 193 ? -27.003 -16.992 30.754 1.00 87.06 193 PRO A N 1
ATOM 1582 C CA . PRO A 1 193 ? -26.352 -16.745 29.471 1.00 87.06 193 PRO A CA 1
ATOM 1583 C C . PRO A 1 193 ? -26.884 -15.480 28.795 1.00 87.06 193 PRO A C 1
ATOM 1585 O O . PRO A 1 193 ? -28.098 -15.258 28.753 1.00 87.06 193 PRO A O 1
ATOM 1588 N N . GLY A 1 194 ? -25.980 -14.651 28.279 1.00 87.44 194 GLY A N 1
ATOM 1589 C CA . GLY A 1 194 ? -26.299 -13.400 27.590 1.00 87.44 194 GLY A CA 1
ATOM 1590 C C . GLY A 1 194 ? -26.726 -12.244 28.502 1.00 87.44 194 GLY A C 1
ATOM 1591 O O . GLY A 1 194 ? -27.067 -11.173 27.997 1.00 87.44 194 GLY A O 1
ATOM 1592 N N . ILE A 1 195 ? -26.711 -12.428 29.828 1.00 91.69 195 ILE A N 1
ATOM 1593 C CA . ILE A 1 195 ? -26.972 -11.365 30.803 1.00 91.69 195 ILE A CA 1
ATOM 1594 C C . ILE A 1 195 ? -25.675 -10.992 31.502 1.00 91.69 195 ILE A C 1
ATOM 1596 O O . ILE A 1 195 ? -25.055 -11.812 32.175 1.00 91.69 195 ILE A O 1
ATOM 1600 N N . TRP A 1 196 ? -25.326 -9.720 31.399 1.00 93.12 196 TRP A N 1
ATOM 1601 C CA . TRP A 1 196 ? -24.096 -9.139 31.903 1.00 93.12 196 TRP A CA 1
ATOM 1602 C C . TRP A 1 196 ? -24.378 -8.206 33.080 1.00 93.12 196 TRP A C 1
ATOM 1604 O O . TRP A 1 196 ? -25.379 -7.489 33.102 1.00 93.12 196 TRP A O 1
ATOM 1614 N N . SER A 1 197 ? -23.485 -8.177 34.060 1.00 93.06 197 SER A N 1
ATOM 1615 C CA . SER A 1 197 ? -23.507 -7.232 35.177 1.00 93.06 197 SER A CA 1
ATOM 1616 C C . SER A 1 197 ? -22.302 -6.305 35.110 1.00 93.06 197 SER A C 1
ATOM 1618 O O . SER A 1 197 ? -21.202 -6.757 34.808 1.00 93.06 197 SER A O 1
ATOM 1620 N N . ALA A 1 198 ? -22.501 -5.020 35.402 1.00 91.81 198 ALA A N 1
ATOM 1621 C CA . ALA A 1 198 ? -21.399 -4.068 35.491 1.00 91.81 198 ALA A CA 1
ATOM 1622 C C . ALA A 1 198 ? -20.582 -4.326 36.765 1.00 91.81 198 ALA A C 1
ATOM 1624 O O . ALA A 1 198 ? -21.138 -4.377 37.867 1.00 91.81 198 ALA A O 1
ATOM 1625 N N . LEU A 1 199 ? -19.274 -4.485 36.602 1.00 92.69 199 LEU A N 1
ATOM 1626 C CA . LEU A 1 199 ? -18.305 -4.541 37.685 1.00 92.69 199 LEU A CA 1
ATOM 1627 C C . LEU A 1 199 ? -18.054 -3.142 38.245 1.00 92.69 199 LEU A C 1
ATOM 1629 O O . LEU A 1 199 ? -18.389 -2.128 37.633 1.00 92.69 199 LEU A O 1
ATOM 1633 N N . LYS A 1 200 ? -17.490 -3.081 39.450 1.00 88.62 200 LYS A N 1
ATOM 1634 C CA . LYS A 1 200 ? -17.062 -1.808 40.047 1.00 88.62 200 LYS A CA 1
ATOM 1635 C C . LYS A 1 200 ? -15.690 -1.365 39.552 1.00 88.62 200 LYS A C 1
ATOM 1637 O O . LYS A 1 200 ? -15.347 -0.206 39.740 1.00 88.62 200 LYS A O 1
ATOM 1642 N N . ASP A 1 201 ? -14.937 -2.287 38.964 1.00 87.69 201 ASP A N 1
ATOM 1643 C CA . ASP A 1 201 ? -13.583 -2.033 38.508 1.00 87.69 201 ASP A CA 1
ATOM 1644 C C . ASP A 1 201 ? -13.609 -1.197 37.229 1.00 87.69 201 ASP A C 1
ATOM 1646 O O . ASP A 1 201 ? -14.380 -1.459 36.295 1.00 87.69 201 ASP A O 1
ATOM 1650 N N . GLU A 1 202 ? -12.758 -0.179 37.224 1.00 94.12 202 GLU A N 1
ATOM 1651 C CA . GLU A 1 202 ? -12.537 0.717 36.104 1.00 94.12 202 GLU A CA 1
ATOM 1652 C C . GLU A 1 202 ? -11.089 0.573 35.663 1.00 94.12 202 GLU A C 1
ATOM 1654 O O . GLU A 1 202 ? -10.183 0.647 36.492 1.00 94.12 202 GLU A O 1
ATOM 1659 N N . ASP A 1 203 ? -10.874 0.418 34.362 1.00 94.06 203 ASP A N 1
ATOM 1660 C CA . ASP A 1 203 ? -9.534 0.353 33.791 1.00 94.06 203 ASP A CA 1
ATOM 1661 C C . ASP A 1 203 ? -9.379 1.315 32.623 1.00 94.06 203 ASP A C 1
ATOM 1663 O O . ASP A 1 203 ? -10.328 1.659 31.913 1.00 94.06 203 ASP A O 1
ATOM 1667 N N . GLU A 1 204 ? -8.136 1.730 32.399 1.00 94.81 204 GLU A N 1
ATOM 1668 C CA . GLU A 1 204 ? -7.763 2.509 31.232 1.00 94.81 204 GLU A CA 1
ATOM 1669 C C . GLU A 1 204 ? -7.355 1.587 30.077 1.00 94.81 204 GLU A C 1
ATOM 1671 O O . GLU A 1 204 ? -6.428 0.781 30.177 1.00 94.81 204 GLU A O 1
ATOM 1676 N N . VAL A 1 205 ? -8.031 1.736 28.943 1.00 92.50 205 VAL A N 1
ATOM 1677 C CA . VAL A 1 205 ? -7.854 0.916 27.748 1.00 92.50 205 VAL A CA 1
ATOM 1678 C C . VAL A 1 205 ? -7.435 1.800 26.581 1.00 92.50 205 VAL A C 1
ATOM 1680 O O . VAL A 1 205 ? -7.961 2.888 26.359 1.00 92.50 205 VAL A O 1
ATOM 1683 N N . ASN A 1 206 ? -6.459 1.337 25.804 1.00 91.50 206 ASN A N 1
ATOM 1684 C CA . ASN A 1 206 ? -6.034 2.034 24.596 1.00 91.50 206 ASN A CA 1
ATOM 1685 C C . ASN A 1 206 ? -7.011 1.754 23.444 1.00 91.50 206 ASN A C 1
ATOM 1687 O O . ASN A 1 206 ? -7.470 0.623 23.295 1.00 91.50 206 ASN A O 1
ATOM 1691 N N . PHE A 1 207 ? -7.252 2.743 22.580 1.00 89.25 207 PHE A N 1
ATOM 1692 C CA . PHE A 1 207 ? -8.145 2.605 21.419 1.00 89.25 207 PHE A CA 1
ATOM 1693 C C . PHE A 1 207 ? -7.787 1.397 20.540 1.00 89.25 207 PHE A C 1
ATOM 1695 O O . PHE A 1 207 ? -8.673 0.735 20.017 1.00 89.25 207 PHE A O 1
ATOM 1702 N N . ARG A 1 208 ? -6.497 1.043 20.440 1.00 86.06 208 ARG A N 1
ATOM 1703 C CA . ARG A 1 208 ? -6.021 -0.123 19.671 1.00 86.06 208 ARG A CA 1
ATOM 1704 C C . ARG A 1 208 ? -6.561 -1.472 20.160 1.00 86.06 208 ARG A C 1
ATOM 1706 O O . ARG A 1 208 ? -6.469 -2.457 19.438 1.00 86.06 208 ARG A O 1
ATOM 1713 N N . SER A 1 209 ? -7.017 -1.538 21.409 1.00 89.12 209 SER A N 1
ATOM 1714 C CA . SER A 1 209 ? -7.571 -2.754 22.003 1.00 89.12 209 SER A CA 1
ATOM 1715 C C . SER A 1 209 ? -9.076 -2.872 21.764 1.00 89.12 209 SER A C 1
ATOM 1717 O O . SER A 1 209 ? -9.637 -3.931 22.029 1.00 89.12 209 SER A O 1
ATOM 1719 N N . ILE A 1 210 ? -9.735 -1.813 21.283 1.00 90.88 210 ILE A N 1
ATOM 1720 C CA . ILE A 1 210 ? -11.167 -1.809 20.984 1.00 90.88 210 ILE A CA 1
ATOM 1721 C C . ILE A 1 210 ? -11.382 -2.476 19.625 1.00 90.88 210 ILE A C 1
ATOM 1723 O O . ILE A 1 210 ? -10.788 -2.079 18.626 1.00 90.88 210 ILE A O 1
ATOM 1727 N N . ILE A 1 211 ? -12.227 -3.503 19.609 1.00 89.19 211 ILE A N 1
ATOM 1728 C CA . ILE A 1 211 ? -12.585 -4.280 18.421 1.00 89.19 211 ILE A CA 1
ATOM 1729 C C . ILE A 1 211 ? -13.756 -3.611 17.693 1.00 89.19 211 ILE A C 1
ATOM 1731 O O . ILE A 1 211 ? -13.683 -3.377 16.491 1.00 89.19 211 ILE A O 1
ATOM 1735 N N . SER A 1 212 ? -14.835 -3.317 18.421 1.00 90.75 212 SER A N 1
ATOM 1736 C CA . SER A 1 212 ? -16.090 -2.790 17.875 1.00 90.75 212 SER A CA 1
ATOM 1737 C C . SER A 1 212 ? -16.915 -2.088 18.956 1.00 90.75 212 SER A C 1
ATOM 1739 O O . SER A 1 212 ? -16.658 -2.230 20.156 1.00 90.75 212 SER A O 1
ATOM 1741 N N . LEU A 1 213 ? -17.915 -1.321 18.521 1.00 92.88 213 LEU A N 1
ATOM 1742 C CA . LEU A 1 213 ? -18.994 -0.859 19.390 1.00 92.88 213 LEU A CA 1
ATOM 1743 C C . LEU A 1 213 ? -19.991 -2.002 19.615 1.00 92.88 213 LEU A C 1
ATOM 1745 O O . LEU A 1 213 ? -20.164 -2.879 18.764 1.00 92.88 213 LEU A O 1
ATOM 1749 N N . ALA A 1 214 ? -20.668 -1.962 20.751 1.00 93.06 214 ALA A N 1
ATOM 1750 C CA . ALA A 1 214 ? -21.755 -2.855 21.111 1.00 93.06 214 ALA A CA 1
ATOM 1751 C C . ALA A 1 214 ? -22.894 -2.052 21.750 1.00 93.06 214 ALA A C 1
ATOM 1753 O O . ALA A 1 214 ? -22.715 -0.934 22.235 1.00 93.06 214 ALA A O 1
ATOM 1754 N N . THR A 1 215 ? -24.085 -2.639 21.790 1.00 92.38 215 THR A N 1
ATOM 1755 C CA . THR A 1 215 ? -25.259 -2.032 22.419 1.00 92.38 215 THR A CA 1
ATOM 1756 C C . THR A 1 215 ? -25.609 -2.775 23.699 1.00 92.38 215 THR A C 1
ATOM 1758 O O . THR A 1 215 ? -26.008 -3.938 23.650 1.00 92.38 215 THR A O 1
ATOM 1761 N N . ALA A 1 216 ? -25.529 -2.096 24.846 1.00 92.12 216 ALA A N 1
ATOM 1762 C CA . ALA A 1 216 ? -25.997 -2.626 26.123 1.00 92.12 216 ALA A CA 1
ATOM 1763 C C . ALA A 1 216 ? -27.429 -2.157 26.424 1.00 92.12 216 ALA A C 1
ATOM 1765 O O . ALA A 1 216 ? -27.685 -0.976 26.665 1.00 92.12 216 ALA A O 1
ATOM 1766 N N . LYS A 1 217 ? -28.380 -3.093 26.474 1.00 92.75 217 LYS A N 1
ATOM 1767 C CA . LYS A 1 217 ? -29.772 -2.830 26.856 1.00 92.75 217 LYS A CA 1
ATOM 1768 C C . LYS A 1 217 ? -30.040 -3.358 28.257 1.00 92.75 217 LYS A C 1
ATOM 1770 O O . LYS A 1 217 ? -29.829 -4.534 28.535 1.00 92.75 217 LYS A O 1
ATOM 1775 N N . LYS A 1 218 ? -30.559 -2.505 29.141 1.00 90.81 218 LYS A N 1
ATOM 1776 C CA . LYS A 1 218 ? -30.954 -2.921 30.493 1.00 90.81 218 LYS A CA 1
ATOM 1777 C C . LYS A 1 218 ? -32.092 -3.947 30.422 1.00 90.81 218 LYS A C 1
ATOM 1779 O O . LYS A 1 218 ? -33.113 -3.703 29.779 1.00 90.81 218 LYS A O 1
ATOM 1784 N N . THR A 1 219 ? -31.920 -5.075 31.097 1.00 90.94 219 THR A N 1
ATOM 1785 C CA . THR A 1 219 ? -32.887 -6.178 31.189 1.00 90.94 219 THR A CA 1
ATOM 1786 C C . THR A 1 219 ? -33.068 -6.592 32.651 1.00 90.94 219 THR A C 1
ATOM 1788 O O . THR A 1 219 ? -32.413 -6.069 33.557 1.00 90.94 219 THR A O 1
ATOM 1791 N N . PHE A 1 220 ? -34.008 -7.499 32.928 1.00 84.88 220 PHE A N 1
ATOM 1792 C CA . PHE A 1 220 ? -34.231 -7.965 34.294 1.00 84.88 220 PHE A CA 1
ATOM 1793 C C . PHE A 1 220 ? -33.011 -8.749 34.806 1.00 84.88 220 PHE A C 1
ATOM 1795 O O . PHE A 1 220 ? -32.733 -9.855 34.344 1.00 84.88 220 PHE A O 1
ATOM 1802 N N . GLY A 1 221 ? -32.306 -8.176 35.785 1.00 82.06 221 GLY A N 1
ATOM 1803 C CA . GLY A 1 221 ? -31.124 -8.779 36.404 1.00 82.06 221 GLY A CA 1
ATOM 1804 C C . GLY A 1 221 ? -29.777 -8.367 35.801 1.00 82.06 221 GLY A C 1
ATOM 1805 O O . GLY A 1 221 ? -28.762 -8.859 36.279 1.00 82.06 221 GLY A O 1
ATOM 1806 N N . GLY A 1 222 ? -29.737 -7.468 34.808 1.00 91.31 222 GLY A N 1
ATOM 1807 C CA . GLY A 1 222 ? -28.474 -6.993 34.234 1.00 91.31 222 GLY A CA 1
ATOM 1808 C C . GLY A 1 222 ? -28.632 -6.239 32.913 1.00 91.31 222 GLY A C 1
ATOM 1809 O O . GLY A 1 222 ? -29.545 -5.426 32.742 1.00 91.31 222 GLY A O 1
ATOM 1810 N N . PHE A 1 223 ? -27.719 -6.510 31.987 1.00 93.00 223 PHE A N 1
ATOM 1811 C CA . PHE A 1 223 ? -27.659 -5.948 30.645 1.00 93.00 223 PHE A CA 1
ATOM 1812 C C . PHE A 1 223 ? -27.590 -7.072 29.613 1.00 93.00 223 PHE A C 1
ATOM 1814 O O . PHE A 1 223 ? -26.821 -8.012 29.772 1.00 93.00 223 PHE A O 1
ATOM 1821 N N . ALA A 1 224 ? -28.368 -6.965 28.543 1.00 93.06 224 ALA A N 1
ATOM 1822 C CA . ALA A 1 224 ? -28.143 -7.740 27.330 1.00 93.06 224 ALA A CA 1
ATOM 1823 C C . ALA A 1 224 ? -27.227 -6.926 26.410 1.00 93.06 224 ALA A C 1
ATOM 1825 O O . ALA A 1 224 ? -27.547 -5.772 26.116 1.00 93.06 224 ALA A O 1
ATOM 1826 N N . ILE A 1 225 ? -26.102 -7.505 25.992 1.00 93.38 225 ILE A N 1
ATOM 1827 C CA . ILE A 1 225 ? -25.119 -6.850 25.122 1.00 93.38 225 ILE A CA 1
ATOM 1828 C C . ILE A 1 225 ? -25.161 -7.523 23.753 1.00 93.38 225 ILE A C 1
ATOM 1830 O O . IL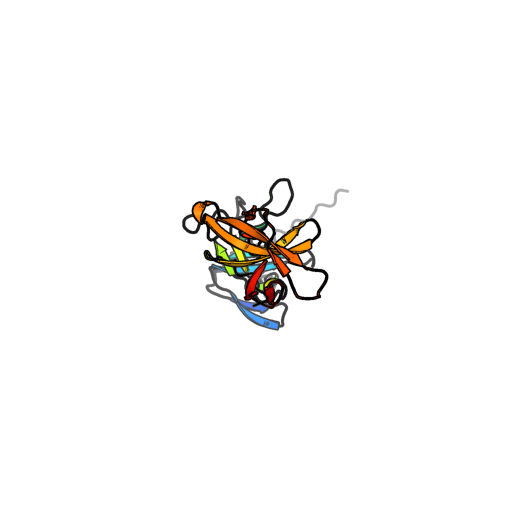E A 1 225 ? -25.048 -8.743 23.675 1.00 93.38 225 ILE A O 1
ATOM 1834 N N . ASN A 1 226 ? -25.335 -6.728 22.698 1.00 89.44 226 ASN A N 1
ATOM 1835 C CA . ASN A 1 226 ? -25.309 -7.194 21.313 1.00 89.44 226 ASN A CA 1
ATOM 1836 C C . ASN A 1 226 ? -24.230 -6.441 20.535 1.00 89.44 226 ASN A C 1
ATOM 1838 O O . ASN A 1 226 ? -24.150 -5.215 20.643 1.00 89.44 226 ASN A O 1
ATOM 1842 N N . ASP A 1 227 ? -23.445 -7.168 19.744 1.00 85.62 227 ASP A N 1
ATOM 1843 C CA . ASP A 1 227 ? -22.469 -6.582 18.825 1.00 85.62 227 ASP A CA 1
ATOM 1844 C C . ASP A 1 227 ? -23.192 -5.796 17.718 1.00 85.62 227 ASP A C 1
ATOM 1846 O O . ASP A 1 227 ? -24.281 -6.188 17.283 1.00 85.62 227 ASP A O 1
ATOM 1850 N N . THR A 1 228 ? -22.602 -4.669 17.313 1.00 69.81 228 THR A N 1
ATOM 1851 C CA . THR A 1 228 ? -23.123 -3.789 16.249 1.00 69.81 228 THR A CA 1
ATOM 1852 C C . THR A 1 228 ? -22.449 -4.059 14.915 1.00 69.81 228 THR A C 1
ATOM 1854 O O . THR A 1 228 ? -21.238 -4.381 14.926 1.00 69.81 228 THR A O 1
#

Sequence (228 aa):
MVSELQCTVQEVPDILHTVRSAVVINQFGEIIKVTKNDVFKVSNGEQTEEWILEVHCIILVGPIRCSFYTFVDGRYFIPAFHNRQVVYHQWTGTPKFMPHLYERDSVQPICNLQRKVIMYPEPENTENPSYFLCIDFNKPELLKPVQVPVYPELGDTVKIKGAGNQEWYGKVLNVNLTQRKVTVQWYQETNRPGIWSALKDEDEVNFRSIISLATAKKTFGGFAINDT

Mean predicted aligned error: 14.8 Å

Radius of gyration: 28.34 Å; Cα contacts (8 Å, |Δi|>4): 456; chains: 1; bounding box: 84×40×77 Å

Organism: Paramuricea clavata (NCBI:txid317549)

pLDDT: mean 83.27, std 14.04, range [37.06, 96.44]